Protein AF-A0AAW9WGH3-F1 (afdb_monomer)

Organism: NCBI:txid154046

Solvent-accessible surface area (backbone atoms only — not comparable to full-atom values): 15056 Å² total; per-residue (Å²): 139,82,88,81,84,79,81,86,47,83,47,83,73,55,52,72,41,74,88,77,71,43,71,36,60,44,69,62,51,50,41,49,48,50,72,77,38,48,79,65,43,74,70,78,53,86,39,72,68,53,36,49,42,36,25,71,33,55,66,34,48,71,58,26,56,52,50,53,54,46,64,73,69,68,58,73,71,68,54,53,60,53,49,52,38,57,78,66,64,77,52,54,74,68,56,51,50,52,50,51,54,52,50,56,57,52,74,71,43,51,74,65,55,42,44,47,52,35,18,52,50,32,41,77,70,47,25,25,42,54,16,38,52,38,44,50,50,59,71,71,47,82,85,53,97,84,64,49,53,62,55,54,17,50,48,26,39,52,41,13,50,30,26,47,75,68,68,37,52,71,60,12,45,54,26,27,51,54,12,30,73,52,56,67,41,64,69,43,51,50,51,49,52,50,50,32,68,76,35,86,87,40,75,74,54,64,86,54,53,79,70,54,47,69,71,57,46,52,55,51,52,50,53,48,50,53,52,50,61,52,54,74,67,29,68,73,48,54,56,50,52,58,40,69,72,43,58,72,69,62,25,53,52,51,50,52,53,49,53,50,50,53,52,49,56,51,58,66,25,71

Structure (mmCIF, N/CA/C/O backbone):
data_AF-A0AAW9WGH3-F1
#
_entry.id   AF-A0AAW9WGH3-F1
#
loop_
_atom_site.group_PDB
_atom_site.id
_atom_site.type_symbol
_atom_site.label_atom_id
_atom_site.label_alt_id
_atom_site.label_comp_id
_atom_site.label_asym_id
_atom_site.label_entity_id
_atom_site.label_seq_id
_atom_site.pdbx_PDB_ins_code
_atom_site.Cartn_x
_atom_site.Cartn_y
_atom_site.Cartn_z
_atom_site.occupancy
_atom_site.B_iso_or_equiv
_atom_site.auth_seq_id
_atom_site.auth_comp_id
_atom_site.auth_asym_id
_atom_site.auth_atom_id
_atom_site.pdbx_PDB_model_num
ATOM 1 N N . MET A 1 1 ? 5.039 -17.673 28.416 1.00 43.50 1 MET A N 1
ATOM 2 C CA . MET A 1 1 ? 4.005 -18.181 27.495 1.00 43.50 1 MET A CA 1
ATOM 3 C C . MET A 1 1 ? 2.691 -18.091 28.251 1.00 43.50 1 MET A C 1
ATOM 5 O O . MET A 1 1 ? 2.502 -18.853 29.190 1.00 43.50 1 MET A O 1
ATOM 9 N N . SER A 1 2 ? 1.886 -17.068 27.975 1.00 66.50 2 SER A N 1
ATOM 10 C CA . SER A 1 2 ? 0.550 -16.898 28.555 1.00 66.50 2 SER A CA 1
ATOM 11 C C . SER A 1 2 ? -0.488 -17.509 27.615 1.00 66.50 2 SER A C 1
ATOM 13 O O . SER A 1 2 ? -0.300 -17.521 26.400 1.00 66.50 2 SER A O 1
ATOM 15 N N . LEU A 1 3 ? -1.560 -18.050 28.187 1.00 73.19 3 LEU A N 1
ATOM 16 C CA . LEU A 1 3 ? -2.746 -18.472 27.449 1.00 73.19 3 LEU A CA 1
ATOM 17 C C . LEU A 1 3 ? -3.631 -17.231 27.248 1.00 73.19 3 LEU A C 1
ATOM 19 O O . LEU A 1 3 ? -3.969 -16.584 28.236 1.00 73.19 3 LEU A O 1
ATOM 23 N N . ILE A 1 4 ? -3.997 -16.906 26.007 1.00 77.12 4 ILE A N 1
ATOM 24 C CA . ILE A 1 4 ? -5.022 -15.894 25.709 1.00 77.12 4 ILE A CA 1
ATOM 25 C C . ILE A 1 4 ? -6.332 -16.643 25.473 1.00 77.12 4 ILE A C 1
ATOM 27 O O . ILE A 1 4 ? -6.411 -17.487 24.579 1.00 77.12 4 ILE A O 1
ATOM 31 N N . LEU A 1 5 ? -7.346 -16.369 26.292 1.00 73.50 5 LEU A N 1
ATOM 32 C CA . LEU A 1 5 ? -8.684 -16.909 26.080 1.00 73.50 5 LEU A CA 1
ATOM 33 C C . LEU A 1 5 ? -9.416 -16.010 25.080 1.00 73.50 5 LEU A C 1
ATOM 35 O O . LEU A 1 5 ? -9.867 -14.925 25.437 1.00 73.50 5 LEU A O 1
ATOM 39 N N . CYS A 1 6 ? -9.531 -16.461 23.832 1.00 79.31 6 CYS A N 1
ATOM 40 C CA . CYS A 1 6 ? -10.363 -15.770 22.852 1.00 79.31 6 CYS A CA 1
ATOM 41 C C . CYS A 1 6 ? -11.832 -15.848 23.276 1.00 79.31 6 CYS A C 1
ATOM 43 O O . CYS A 1 6 ? -12.328 -16.912 23.660 1.00 79.31 6 CYS A O 1
ATOM 45 N N . ARG A 1 7 ? -12.521 -14.711 23.200 1.00 80.50 7 ARG A N 1
ATOM 46 C CA . ARG A 1 7 ? -13.967 -14.640 23.400 1.00 80.50 7 ARG A CA 1
ATOM 47 C C . ARG A 1 7 ? -14.667 -15.283 22.200 1.00 80.50 7 ARG A C 1
ATOM 49 O O . ARG A 1 7 ? -14.102 -15.390 21.116 1.00 80.50 7 ARG A O 1
ATOM 56 N N . GLN A 1 8 ? -15.874 -15.783 22.439 1.00 82.94 8 GLN A N 1
ATOM 57 C CA . GLN A 1 8 ? -16.770 -16.236 21.381 1.00 82.94 8 GLN A CA 1
ATOM 58 C C . GLN A 1 8 ? -17.909 -15.229 21.282 1.00 82.94 8 GLN A C 1
ATOM 60 O O . GLN A 1 8 ? -18.904 -15.348 21.995 1.00 82.94 8 GLN A O 1
ATOM 65 N N . GLU A 1 9 ? -17.727 -14.208 20.453 1.00 89.81 9 GLU A N 1
ATOM 66 C CA . GLU A 1 9 ? -18.762 -13.227 20.143 1.00 89.81 9 GLU A CA 1
ATOM 67 C C . GLU A 1 9 ? -19.727 -13.778 19.073 1.00 89.81 9 GLU A C 1
ATOM 69 O O . GLU A 1 9 ? -19.283 -14.382 18.090 1.00 89.81 9 GLU A O 1
ATOM 74 N N . PRO A 1 10 ? -21.052 -13.604 19.228 1.00 87.62 10 PRO A N 1
ATOM 75 C CA . PRO A 1 10 ? -22.052 -14.147 18.310 1.00 87.62 10 PRO A CA 1
ATOM 76 C C . PRO A 1 10 ? -22.250 -13.261 17.066 1.00 87.62 10 PRO A C 1
ATOM 78 O O . PRO A 1 10 ? -23.389 -12.971 16.693 1.00 87.62 10 PRO A O 1
ATOM 81 N N . VAL A 1 11 ? -21.157 -12.852 16.413 1.00 94.81 11 VAL A N 1
ATOM 82 C CA . VAL A 1 11 ? -21.195 -11.919 15.277 1.00 94.81 11 VAL A CA 1
ATOM 83 C C . VAL A 1 11 ? -21.965 -12.517 14.097 1.00 94.81 11 VAL A C 1
ATOM 85 O O . VAL A 1 11 ? -21.596 -13.554 13.537 1.00 94.81 11 VAL A O 1
ATOM 88 N N . LYS A 1 12 ? -23.038 -11.835 13.696 1.00 94.94 12 LYS A N 1
ATOM 89 C CA . LYS A 1 12 ? -23.866 -12.120 12.514 1.00 94.94 12 LYS A CA 1
ATOM 90 C C . LYS A 1 12 ? -23.576 -11.143 11.383 1.00 94.94 12 LYS A C 1
ATOM 92 O O . LYS A 1 12 ? -23.638 -11.535 10.215 1.00 94.94 12 LYS A O 1
ATOM 97 N N . HIS A 1 13 ? -23.258 -9.898 11.726 1.00 96.19 13 HIS A N 1
ATOM 98 C CA . HIS A 1 13 ? -22.989 -8.816 10.788 1.00 96.19 13 HIS A CA 1
ATOM 99 C C . HIS A 1 13 ? -21.565 -8.287 11.016 1.00 96.19 13 HIS A C 1
ATOM 101 O O . HIS A 1 13 ? -21.357 -7.381 11.818 1.00 96.19 13 HIS A O 1
ATOM 107 N N . PRO A 1 14 ? -20.553 -8.862 10.343 1.00 96.88 14 PRO A N 1
ATOM 108 C CA . PRO A 1 14 ? -19.166 -8.495 10.592 1.00 96.88 14 PRO A CA 1
ATOM 109 C C . PRO A 1 14 ? -18.840 -7.090 10.083 1.00 96.88 14 PRO A C 1
ATOM 111 O O . PRO A 1 14 ? -19.240 -6.709 8.977 1.00 96.88 14 PRO A O 1
ATOM 114 N N . PHE A 1 15 ? -18.027 -6.356 10.841 1.00 97.50 15 PHE A N 1
ATOM 115 C CA . PHE A 1 15 ? -17.576 -5.020 10.463 1.00 97.50 15 PHE A CA 1
ATOM 116 C C . PHE A 1 15 ? -16.629 -5.087 9.264 1.00 97.50 15 PHE A C 1
ATOM 118 O O . PHE A 1 15 ? -15.606 -5.772 9.306 1.00 97.50 15 PHE A O 1
ATOM 125 N N . TYR A 1 16 ? -16.952 -4.384 8.181 1.00 96.38 16 TYR A N 1
ATOM 126 C CA . TYR A 1 16 ? -16.081 -4.323 7.010 1.00 96.38 16 TYR A CA 1
ATOM 127 C C . TYR A 1 16 ? -15.054 -3.201 7.161 1.00 96.38 16 TYR A C 1
ATOM 129 O O . TYR A 1 16 ? -15.383 -2.023 7.043 1.00 96.38 16 TYR A O 1
ATOM 137 N N . PHE A 1 17 ? -13.788 -3.562 7.367 1.00 94.00 17 PHE A N 1
ATOM 138 C CA . PHE A 1 17 ? -12.704 -2.592 7.398 1.00 94.00 17 PHE A CA 1
ATOM 139 C C . PHE A 1 17 ? -12.174 -2.325 5.989 1.00 94.00 17 PHE A C 1
ATOM 141 O O . PHE A 1 17 ? -11.332 -3.066 5.464 1.00 94.00 17 PHE A O 1
ATOM 148 N 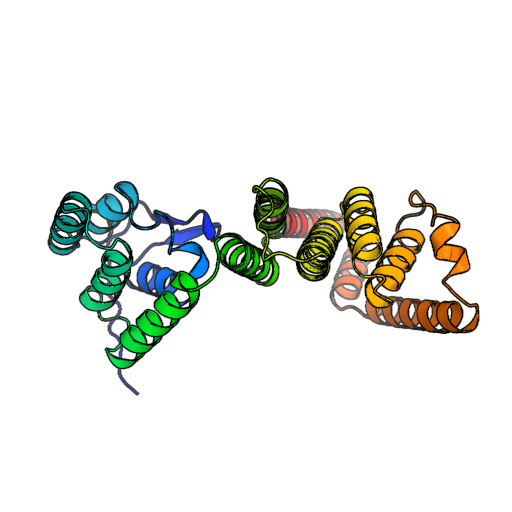N . GLU A 1 18 ? -12.628 -1.221 5.395 1.00 89.25 18 GLU A N 1
ATOM 149 C CA . GLU A 1 18 ? -12.243 -0.816 4.043 1.00 89.25 18 GLU A CA 1
ATOM 150 C C . GLU A 1 18 ? -10.726 -0.667 3.888 1.00 89.25 18 GLU A C 1
ATOM 152 O O . GLU A 1 18 ? -10.181 -1.077 2.865 1.00 89.25 18 GLU A O 1
ATOM 157 N N . GLY A 1 19 ? -10.013 -0.181 4.913 1.00 86.75 19 GLY A N 1
ATOM 158 C CA . GLY A 1 19 ? -8.557 -0.009 4.879 1.00 86.75 19 GLY A CA 1
ATOM 159 C C . GLY A 1 19 ? -7.796 -1.285 4.498 1.00 86.75 19 GLY A C 1
ATOM 160 O O . GLY A 1 19 ? -6.815 -1.224 3.759 1.00 86.75 19 GLY A O 1
ATOM 161 N N . LEU A 1 20 ? -8.285 -2.462 4.902 1.00 87.69 20 LEU A N 1
ATOM 162 C CA . LEU A 1 20 ? -7.693 -3.755 4.537 1.00 87.69 20 LEU A CA 1
ATOM 163 C C . LEU A 1 20 ? -8.538 -4.598 3.578 1.00 87.69 20 LEU A C 1
ATOM 165 O O . LEU A 1 20 ? -8.013 -5.568 3.035 1.00 87.69 20 LEU A O 1
ATOM 169 N N . GLY A 1 21 ? -9.800 -4.234 3.350 1.00 88.12 21 GLY A N 1
ATOM 170 C CA . GLY A 1 21 ? -10.737 -5.034 2.561 1.00 88.12 21 GLY A CA 1
ATOM 171 C C . GLY A 1 21 ? -11.113 -6.348 3.248 1.00 88.12 21 GLY A C 1
ATOM 172 O O . GLY A 1 21 ? -11.238 -7.375 2.585 1.00 88.12 21 GLY A O 1
ATOM 173 N N . VAL A 1 22 ? -11.230 -6.337 4.580 1.00 91.56 22 VAL A N 1
ATOM 174 C CA . VAL A 1 22 ? -11.509 -7.532 5.392 1.00 91.56 22 VAL A CA 1
ATOM 175 C C . VAL A 1 22 ? -12.720 -7.319 6.289 1.00 91.56 22 VAL A C 1
ATOM 177 O O . VAL A 1 22 ? -13.003 -6.201 6.711 1.00 91.56 22 VAL A O 1
ATOM 180 N N . HIS A 1 23 ? -13.412 -8.410 6.594 1.00 96.12 23 HIS A N 1
ATOM 181 C CA . HIS A 1 23 ? -14.495 -8.445 7.569 1.00 96.12 23 HIS A CA 1
ATOM 182 C C . HIS A 1 23 ? -13.951 -8.876 8.931 1.00 96.12 23 HIS A C 1
ATOM 184 O O . HIS A 1 23 ? -13.191 -9.841 8.994 1.00 96.12 23 HIS A O 1
ATOM 190 N N . LEU A 1 24 ? -14.344 -8.164 9.986 1.00 96.50 24 LEU A N 1
ATOM 191 C CA . LEU A 1 24 ? -13.983 -8.447 11.371 1.00 96.50 24 LEU A CA 1
ATOM 192 C C . LEU A 1 24 ? -15.163 -9.114 12.079 1.00 96.50 24 LEU A C 1
ATOM 194 O O . LEU A 1 24 ? -16.280 -8.598 12.076 1.00 96.50 24 LEU A O 1
ATOM 198 N N . TYR A 1 25 ? -14.887 -10.257 12.685 1.00 95.75 25 TYR A N 1
ATOM 199 C CA . TYR A 1 25 ? -15.826 -11.158 13.341 1.00 95.75 25 TYR A CA 1
ATOM 200 C C . TYR A 1 25 ? -15.586 -11.268 14.846 1.00 95.75 25 TYR A C 1
ATOM 202 O O . TYR A 1 25 ? -16.340 -11.960 15.523 1.00 95.75 25 TYR A O 1
ATOM 210 N N . SER A 1 26 ? -14.547 -10.631 15.391 1.00 95.44 26 SER A N 1
ATOM 211 C CA . SER A 1 26 ? -14.297 -10.669 16.832 1.00 95.44 26 SER A CA 1
ATOM 212 C C . SER A 1 26 ? -13.546 -9.448 17.355 1.00 95.44 26 SER A C 1
ATOM 214 O O . SER A 1 26 ? -12.903 -8.703 16.607 1.00 95.44 26 SER A O 1
ATOM 216 N N . SER A 1 27 ? -13.576 -9.275 18.680 1.00 95.56 27 SER A N 1
ATOM 217 C CA . SER A 1 27 ? -12.798 -8.239 19.367 1.00 95.56 27 SER A CA 1
ATOM 218 C C . SER A 1 27 ? -11.286 -8.441 19.204 1.00 95.56 27 SER A C 1
ATOM 220 O O . SER A 1 27 ? -10.534 -7.466 19.150 1.00 95.56 27 SER A O 1
ATOM 222 N N . GLN A 1 28 ? -10.818 -9.687 19.059 1.00 93.94 28 GLN A N 1
ATOM 223 C CA . GLN A 1 28 ? -9.399 -9.986 18.832 1.00 93.94 28 GLN A CA 1
ATOM 224 C C . GLN A 1 28 ? -8.960 -9.587 17.421 1.00 93.94 28 GLN A C 1
ATOM 226 O O . GLN A 1 28 ? -7.865 -9.052 17.259 1.00 93.94 28 GLN A O 1
ATOM 231 N N . GLU A 1 29 ? -9.805 -9.796 16.408 1.00 95.06 29 GLU A N 1
ATOM 232 C CA . GLU A 1 29 ? -9.525 -9.333 15.044 1.00 95.06 29 GLU A CA 1
ATOM 233 C C . GLU A 1 29 ? -9.500 -7.804 14.973 1.00 95.06 29 GLU A C 1
ATOM 235 O O . GLU A 1 29 ? -8.587 -7.236 14.369 1.00 95.06 29 GLU A O 1
ATOM 240 N N . LEU A 1 30 ? -10.428 -7.133 15.665 1.00 96.69 30 LEU A N 1
ATOM 241 C CA . LEU A 1 30 ? -10.409 -5.678 15.826 1.00 96.69 30 LEU A CA 1
ATOM 242 C C . LEU A 1 30 ? -9.112 -5.197 16.491 1.00 96.69 30 LEU A C 1
ATOM 244 O O . LEU A 1 30 ? -8.432 -4.318 15.957 1.00 96.69 30 LEU A O 1
ATOM 248 N N . CYS A 1 31 ? -8.721 -5.810 17.610 1.00 96.56 31 CYS A N 1
ATOM 249 C CA . CYS A 1 31 ? -7.467 -5.483 18.285 1.00 96.56 31 CYS A CA 1
ATOM 250 C C . CYS A 1 31 ? -6.260 -5.690 17.370 1.00 96.56 31 CYS A C 1
ATOM 252 O O . CYS A 1 31 ? -5.381 -4.829 17.297 1.00 96.56 31 CYS A O 1
ATOM 254 N N . TYR A 1 32 ? -6.220 -6.814 16.651 1.00 95.62 32 TYR A N 1
ATOM 255 C CA . TYR A 1 32 ? -5.151 -7.121 15.709 1.00 95.62 32 TYR A CA 1
ATOM 256 C C . TYR A 1 32 ? -5.058 -6.067 14.602 1.00 95.62 32 TYR A C 1
ATOM 258 O O . TYR A 1 32 ? -3.960 -5.608 14.278 1.00 95.62 32 TYR A O 1
ATOM 266 N N . VAL A 1 33 ? -6.197 -5.640 14.045 1.00 96.19 33 VAL A N 1
ATOM 267 C CA . VAL A 1 33 ? -6.241 -4.583 13.030 1.00 96.19 33 VAL A CA 1
ATOM 268 C C . VAL A 1 33 ? -5.661 -3.283 13.572 1.00 96.19 33 VAL A C 1
ATOM 270 O O . VAL A 1 33 ? -4.749 -2.740 12.941 1.00 96.19 33 VAL A O 1
ATOM 273 N N . ILE A 1 34 ? -6.122 -2.832 14.741 1.00 97.19 34 ILE A N 1
ATOM 274 C CA . ILE A 1 34 ? -5.653 -1.593 15.372 1.00 97.19 34 ILE A CA 1
ATOM 275 C C . ILE A 1 34 ? -4.139 -1.651 15.597 1.00 97.19 34 ILE A C 1
ATOM 277 O O . ILE A 1 34 ? -3.403 -0.774 15.145 1.00 97.19 34 ILE A O 1
ATOM 281 N N . TYR A 1 35 ? -3.657 -2.715 16.240 1.00 97.06 35 TYR A N 1
ATOM 282 C CA . TYR A 1 35 ? -2.255 -2.833 16.634 1.00 97.06 35 TYR A CA 1
ATOM 283 C C . TYR A 1 35 ? -1.306 -2.964 15.436 1.00 97.06 35 TYR A C 1
ATOM 285 O O . TYR A 1 35 ? -0.246 -2.328 15.379 1.00 97.06 35 TYR A O 1
ATOM 293 N N . GLN A 1 36 ? -1.673 -3.800 14.461 1.00 95.81 36 GLN A N 1
ATOM 294 C CA . GLN A 1 36 ? -0.794 -4.151 13.348 1.00 95.81 36 GLN A CA 1
ATOM 295 C C . GLN A 1 36 ? -0.832 -3.124 12.206 1.00 95.81 36 GLN A C 1
ATOM 297 O O . GLN A 1 36 ? 0.114 -3.058 11.412 1.00 95.81 36 GLN A O 1
ATOM 302 N N . ASN A 1 37 ? -1.881 -2.296 12.130 1.00 95.94 37 ASN A N 1
ATOM 303 C CA . ASN A 1 37 ? -2.115 -1.370 11.017 1.00 95.94 37 ASN A CA 1
ATOM 304 C C . ASN A 1 37 ? -2.360 0.087 11.485 1.00 95.94 37 ASN A C 1
ATOM 306 O O . ASN A 1 37 ? -3.308 0.713 11.016 1.00 95.94 37 ASN A O 1
ATOM 310 N N . PRO A 1 38 ? -1.498 0.676 12.346 1.00 95.62 38 PRO A N 1
ATOM 311 C CA . PRO A 1 38 ? -1.715 2.007 12.933 1.00 95.62 38 PRO A CA 1
ATOM 312 C C . PRO A 1 38 ? -1.942 3.111 11.894 1.00 95.62 38 PRO A C 1
ATOM 314 O O . PRO A 1 38 ? -2.832 3.933 12.052 1.00 95.62 38 PRO A O 1
ATOM 317 N N . LEU A 1 39 ? -1.188 3.095 10.790 1.00 95.62 39 LEU A N 1
ATOM 318 C CA . LEU A 1 39 ? -1.307 4.085 9.709 1.00 95.62 39 LEU A CA 1
ATOM 319 C C . LEU A 1 39 ? -2.685 4.097 9.025 1.00 95.62 39 LEU A C 1
ATOM 321 O O . LEU A 1 39 ? -3.007 5.057 8.334 1.00 95.62 39 LEU A O 1
ATOM 325 N N . LEU A 1 40 ? -3.478 3.033 9.178 1.00 94.56 40 LEU A N 1
ATOM 326 C CA . LEU A 1 40 ? -4.822 2.933 8.607 1.00 94.56 40 LEU A CA 1
ATOM 327 C C . LEU A 1 40 ? -5.928 3.236 9.621 1.00 94.56 40 LEU A C 1
ATOM 329 O O . LEU A 1 40 ? -7.076 3.354 9.210 1.00 94.56 40 LEU A O 1
ATOM 333 N N . VAL A 1 41 ? -5.601 3.326 10.915 1.00 95.06 41 VAL A N 1
ATOM 334 C CA . VAL A 1 41 ? -6.594 3.486 11.990 1.00 95.06 41 VAL A CA 1
ATOM 335 C C . VAL A 1 41 ? -6.487 4.812 12.746 1.00 95.06 41 VAL A C 1
ATOM 337 O O . VAL A 1 41 ? -7.267 5.062 13.656 1.00 95.06 41 VAL A O 1
ATOM 340 N N . LEU A 1 42 ? -5.520 5.665 12.400 1.00 91.69 42 LEU A N 1
ATOM 341 C CA . LEU A 1 42 ? -5.298 6.932 13.102 1.00 91.69 42 LEU A CA 1
ATOM 342 C C . LEU A 1 42 ? -6.295 8.032 12.744 1.00 91.69 42 LEU A C 1
ATOM 344 O O . LEU A 1 42 ? -6.531 8.923 13.556 1.00 91.69 42 LEU A O 1
ATOM 348 N N . ASP A 1 43 ? -6.888 7.978 11.555 1.00 86.44 43 ASP A N 1
ATOM 349 C CA . ASP A 1 43 ? -7.790 9.025 11.089 1.00 86.44 43 ASP A CA 1
ATOM 350 C C . ASP A 1 43 ? -9.203 8.458 10.966 1.00 86.44 43 ASP A C 1
ATOM 352 O O . ASP A 1 43 ? -9.477 7.633 10.097 1.00 86.44 43 ASP A O 1
ATOM 356 N N . HIS A 1 44 ? -10.089 8.897 11.866 1.00 86.44 44 HIS A N 1
ATOM 357 C CA . HIS A 1 44 ? -11.529 8.602 11.851 1.00 86.44 44 HIS A CA 1
ATOM 358 C C . HIS A 1 44 ? -11.912 7.110 11.826 1.00 86.44 44 HIS A C 1
ATOM 360 O O . HIS A 1 44 ? -13.002 6.766 11.388 1.00 86.44 44 HIS A O 1
ATOM 366 N N . PHE A 1 45 ? -11.046 6.218 12.311 1.00 94.25 45 PHE A N 1
ATOM 367 C CA . PHE A 1 45 ? -11.342 4.782 12.344 1.00 94.25 45 PHE A CA 1
ATOM 368 C C . PHE A 1 45 ? -12.409 4.403 13.368 1.00 94.25 45 PHE A C 1
ATOM 370 O O . PHE A 1 45 ? -13.233 3.533 13.107 1.00 94.25 45 PHE A O 1
ATOM 377 N N . VAL A 1 46 ? -12.372 5.032 14.545 1.00 95.38 46 VAL A N 1
ATOM 378 C CA . VAL A 1 46 ? -13.408 4.847 15.562 1.00 95.38 46 VAL A CA 1
ATOM 379 C C . VAL A 1 46 ? -14.522 5.839 15.275 1.00 95.38 46 VAL A C 1
ATOM 381 O O . VAL A 1 46 ? -14.502 6.967 15.769 1.00 95.38 46 VAL A O 1
ATOM 384 N N . ASP A 1 47 ? -15.451 5.417 14.427 1.00 95.12 47 ASP A N 1
ATOM 385 C CA . ASP A 1 47 ? -16.665 6.137 14.059 1.00 95.12 47 ASP A CA 1
ATOM 386 C C . ASP A 1 47 ? -17.909 5.528 14.736 1.00 95.12 47 ASP A C 1
ATOM 388 O O . ASP A 1 47 ? -17.823 4.578 15.518 1.00 95.12 47 ASP A O 1
ATOM 392 N N . GLU A 1 48 ? -19.078 6.112 14.467 1.00 95.94 48 GLU A N 1
ATOM 393 C CA . GLU A 1 48 ? -20.361 5.638 15.004 1.00 95.94 48 GLU A CA 1
ATOM 394 C C . GLU A 1 48 ? -20.646 4.185 14.592 1.00 95.94 48 GLU A C 1
ATOM 396 O O . GLU A 1 48 ? -21.095 3.389 15.414 1.00 95.94 48 GLU A O 1
ATOM 401 N N . HIS A 1 49 ? -20.286 3.800 13.364 1.00 96.69 49 HIS A N 1
ATOM 402 C CA . HIS A 1 49 ? -20.526 2.454 12.853 1.00 96.69 49 HIS A CA 1
ATOM 403 C C . HIS A 1 49 ? -19.680 1.392 13.570 1.00 96.69 49 HIS A C 1
ATOM 405 O O . HIS A 1 49 ? -20.187 0.323 13.925 1.00 96.69 49 HIS A O 1
ATOM 411 N N . LEU A 1 50 ? -18.400 1.674 13.837 1.00 97.44 50 LEU A N 1
ATOM 412 C CA . LEU A 1 50 ? -17.555 0.775 14.622 1.00 97.44 50 LEU A CA 1
ATOM 413 C C . LEU A 1 50 ? -18.066 0.652 16.063 1.00 97.44 50 LEU A C 1
ATOM 415 O O . LEU A 1 50 ? -18.029 -0.434 16.641 1.00 97.44 50 LEU A O 1
ATOM 419 N N . ILE A 1 51 ? -18.558 1.743 16.650 1.00 97.81 51 ILE A N 1
ATOM 420 C CA . ILE A 1 51 ? -19.124 1.730 18.004 1.00 97.81 51 ILE A CA 1
ATOM 421 C C . ILE A 1 51 ? -20.408 0.895 18.064 1.00 97.81 51 ILE A C 1
ATOM 423 O O . ILE A 1 51 ? -20.568 0.113 19.004 1.00 97.81 51 ILE A O 1
ATOM 427 N N . GLU A 1 52 ? -21.297 1.013 17.075 1.00 98.00 52 GLU A N 1
ATOM 428 C CA . GLU A 1 52 ? -22.484 0.157 16.944 1.00 98.00 52 GLU A CA 1
ATOM 429 C C . GLU A 1 52 ? -22.093 -1.320 16.843 1.00 98.00 52 GLU A C 1
ATOM 431 O O . GLU A 1 52 ? -22.617 -2.149 17.586 1.00 98.00 52 GLU A O 1
ATOM 436 N N . PHE A 1 53 ? -21.096 -1.649 16.016 1.00 97.88 53 PHE A N 1
ATOM 437 C CA . PHE A 1 53 ? -20.562 -3.008 15.925 1.00 97.88 53 PHE A CA 1
ATOM 438 C C . PHE A 1 53 ? -20.028 -3.519 17.276 1.00 97.88 53 PHE A C 1
ATOM 440 O O . PHE A 1 53 ? -20.351 -4.631 17.700 1.00 97.88 53 PHE A O 1
ATOM 447 N N . ILE A 1 54 ? -19.255 -2.701 17.998 1.00 97.38 54 ILE A N 1
ATOM 448 C CA . ILE A 1 54 ? -18.748 -3.045 19.337 1.00 97.38 54 ILE A CA 1
ATOM 449 C C . ILE A 1 54 ? -19.907 -3.271 20.323 1.00 97.38 54 ILE A C 1
ATOM 451 O O . ILE A 1 54 ? -19.832 -4.163 21.173 1.00 97.38 54 ILE A O 1
ATOM 455 N N . ARG A 1 55 ? -20.982 -2.484 20.228 1.00 97.75 55 ARG A N 1
ATOM 456 C CA . ARG A 1 55 ? -22.152 -2.604 21.104 1.00 97.75 55 ARG A CA 1
ATOM 457 C C . ARG A 1 55 ? -22.941 -3.879 20.834 1.00 97.75 55 ARG A C 1
ATOM 459 O O . ARG A 1 55 ? -23.193 -4.627 21.779 1.00 97.75 55 ARG A O 1
ATOM 466 N N . ASP A 1 56 ? -23.331 -4.083 19.582 1.00 96.62 56 ASP A N 1
ATOM 467 C CA . ASP A 1 56 ? -24.402 -5.008 19.214 1.00 96.62 56 ASP A CA 1
ATOM 468 C C . ASP A 1 56 ? -23.861 -6.373 18.776 1.00 96.62 56 ASP A C 1
ATOM 470 O O . ASP A 1 56 ? -24.414 -7.403 19.155 1.00 96.62 56 ASP A O 1
ATOM 474 N N . GLU A 1 57 ? -22.756 -6.398 18.027 1.00 96.62 57 GLU A N 1
ATOM 475 C CA . GLU A 1 57 ? -22.191 -7.632 17.463 1.00 96.62 57 GLU A CA 1
ATOM 476 C C . GLU A 1 57 ? -21.131 -8.249 18.383 1.00 96.62 57 GLU A C 1
ATOM 478 O O . GLU A 1 57 ? -21.089 -9.467 18.554 1.00 96.62 57 GLU A O 1
ATOM 483 N N . LEU A 1 58 ? -20.300 -7.418 19.026 1.00 95.69 58 LEU A N 1
ATOM 484 C CA . LEU A 1 58 ? -19.338 -7.890 20.033 1.00 95.69 58 LEU A CA 1
ATOM 485 C C . LEU A 1 58 ? -19.944 -8.005 21.446 1.00 95.69 58 LEU A C 1
ATOM 487 O O . LEU A 1 58 ? -19.274 -8.480 22.367 1.00 95.69 58 LEU A O 1
ATOM 491 N N . GLU A 1 59 ? -21.194 -7.564 21.630 1.00 95.31 59 GLU A N 1
ATOM 492 C CA . GLU A 1 59 ? -21.906 -7.498 22.918 1.00 95.31 59 GLU A CA 1
ATOM 493 C C . GLU A 1 59 ? -21.140 -6.710 24.007 1.00 95.31 59 GLU A C 1
ATOM 495 O O . GLU A 1 59 ? -21.201 -7.014 25.203 1.00 95.31 59 GLU A O 1
ATOM 500 N N . MET A 1 60 ? -20.397 -5.667 23.617 1.00 94.88 60 MET A N 1
ATOM 501 C CA . MET A 1 60 ? -19.561 -4.859 24.517 1.00 94.88 60 MET A CA 1
ATOM 502 C C . MET A 1 60 ? -20.186 -3.485 24.799 1.00 94.88 60 MET A C 1
ATOM 504 O O . MET A 1 60 ? -19.508 -2.456 24.784 1.00 94.88 60 MET A O 1
ATOM 508 N N . GLY A 1 61 ? -21.487 -3.448 25.105 1.00 96.38 61 GLY A N 1
ATOM 509 C CA . GLY A 1 61 ? -22.249 -2.198 25.230 1.00 96.38 61 GLY A CA 1
ATOM 510 C C . GLY A 1 61 ? -21.710 -1.185 26.249 1.00 96.38 61 GLY A C 1
ATOM 511 O O . GLY A 1 61 ? -21.802 0.020 26.026 1.00 96.38 61 GLY A O 1
ATOM 512 N N . PHE A 1 62 ? -21.075 -1.640 27.334 1.00 96.00 62 PHE A N 1
ATOM 513 C CA . PHE A 1 62 ? -20.416 -0.735 28.284 1.00 96.00 62 PHE A CA 1
ATOM 514 C C . PHE A 1 62 ? -19.175 -0.050 27.689 1.00 96.00 62 PHE A C 1
ATOM 516 O O . PHE A 1 62 ? -18.942 1.129 27.955 1.00 96.00 62 PHE A O 1
ATOM 523 N N . MET A 1 63 ? -18.396 -0.761 26.866 1.00 95.81 63 MET A N 1
ATOM 524 C CA . MET A 1 63 ? -17.266 -0.167 26.146 1.00 95.81 63 MET A CA 1
ATOM 525 C C . MET A 1 63 ? -17.763 0.831 25.104 1.00 95.81 63 MET A C 1
ATOM 527 O O . MET A 1 63 ? -17.256 1.947 25.059 1.00 95.81 63 MET A O 1
ATOM 531 N N . ALA A 1 64 ? -18.788 0.464 24.331 1.00 97.81 64 ALA A N 1
ATOM 532 C CA . ALA A 1 64 ? -19.392 1.356 23.346 1.00 97.81 64 ALA A CA 1
ATOM 533 C C . ALA A 1 64 ? -19.846 2.679 23.989 1.00 97.81 64 ALA A C 1
ATOM 535 O O . ALA A 1 64 ? -19.443 3.746 23.539 1.00 97.81 64 ALA A O 1
ATOM 536 N N . ALA A 1 65 ? -20.560 2.622 25.119 1.00 97.50 65 ALA A N 1
ATOM 537 C CA . ALA A 1 65 ? -20.988 3.823 25.842 1.00 97.50 65 ALA A CA 1
ATOM 538 C C . ALA A 1 65 ? -19.811 4.695 26.333 1.00 97.50 65 ALA A C 1
ATOM 540 O O . ALA A 1 65 ? -19.913 5.924 26.356 1.00 97.50 65 ALA A O 1
ATOM 541 N N . LYS A 1 66 ? -18.681 4.085 26.730 1.00 96.31 66 LYS A N 1
ATOM 542 C CA . LYS A 1 66 ? -17.455 4.832 27.065 1.00 96.31 66 LYS A CA 1
ATOM 543 C C . LYS A 1 66 ? -16.864 5.524 25.833 1.00 96.31 66 LYS A C 1
ATOM 545 O O . LYS A 1 66 ? -16.494 6.691 25.940 1.00 96.31 66 LYS A O 1
ATOM 550 N N . LEU A 1 67 ? -16.783 4.823 24.698 1.00 96.56 67 LEU A N 1
ATOM 551 C CA . LEU A 1 67 ? -16.255 5.358 23.438 1.00 96.56 67 LEU A CA 1
ATOM 552 C C . LEU A 1 67 ? -17.088 6.552 22.950 1.00 96.56 67 LEU A C 1
ATOM 554 O O . LEU A 1 67 ? -16.522 7.591 22.627 1.00 96.56 67 LEU A O 1
ATOM 558 N N . GLU A 1 68 ? -18.419 6.455 22.993 1.00 96.31 68 GLU A N 1
ATOM 559 C CA . GLU A 1 68 ? -19.320 7.555 22.611 1.00 96.31 68 GLU A CA 1
ATOM 560 C C . GLU A 1 68 ? -19.143 8.781 23.494 1.00 96.31 68 GLU A C 1
ATOM 562 O O . GLU A 1 68 ? -19.047 9.908 23.008 1.00 96.31 68 GLU A O 1
ATOM 567 N N . LYS A 1 69 ? -19.077 8.570 24.813 1.00 95.38 69 LYS A N 1
ATOM 568 C CA . LYS A 1 69 ? -18.872 9.666 25.759 1.00 95.38 69 LYS A CA 1
ATOM 569 C C . LYS A 1 69 ? -17.545 10.381 25.496 1.00 95.38 69 LYS A C 1
ATOM 571 O O . LYS A 1 69 ? -17.480 11.599 25.640 1.00 95.38 69 LYS A O 1
ATOM 576 N N . TRP A 1 70 ? -16.509 9.633 25.124 1.00 94.81 70 TRP A N 1
ATOM 577 C CA . TRP A 1 70 ? -15.202 10.188 24.786 1.00 94.81 70 TRP A CA 1
ATOM 578 C C . TRP A 1 70 ? -15.218 10.938 23.449 1.00 94.81 70 TRP A C 1
ATOM 580 O O . TRP A 1 70 ? -14.714 12.052 23.367 1.00 94.81 70 TRP A O 1
ATOM 590 N N . GLN A 1 71 ? -15.875 10.405 22.415 1.00 92.38 71 GLN A N 1
ATOM 591 C CA . GLN A 1 71 ? -16.085 11.148 21.165 1.00 92.38 71 GLN A CA 1
ATOM 592 C C . GLN A 1 71 ? -16.822 12.476 21.404 1.00 92.38 71 GLN A C 1
ATOM 594 O O . GLN A 1 71 ? -16.469 13.496 20.817 1.00 92.38 71 GLN A O 1
ATOM 599 N N . GLN A 1 72 ? -17.819 12.487 22.294 1.00 92.75 72 GLN A N 1
ATOM 600 C CA . GLN A 1 72 ? -18.587 13.688 22.637 1.00 92.75 72 GLN A CA 1
ATOM 601 C C . GLN A 1 72 ? -17.794 14.715 23.456 1.00 92.75 72 GLN A C 1
ATOM 603 O O . GLN A 1 72 ? -18.142 15.896 23.427 1.00 92.75 72 GLN A O 1
ATOM 608 N N . SER A 1 73 ? -16.753 14.304 24.193 1.00 92.19 73 SER A N 1
ATOM 609 C CA . SER A 1 73 ? -15.933 15.247 24.962 1.00 92.19 73 SER A CA 1
ATOM 610 C C . SER A 1 73 ? -14.992 16.072 24.081 1.00 92.19 73 SER A C 1
ATOM 612 O O . SER A 1 73 ? -14.550 17.139 24.508 1.00 92.19 73 SER A O 1
ATOM 614 N N . GLY A 1 74 ? -14.722 15.622 22.849 1.00 84.75 74 GLY A N 1
ATOM 615 C CA . GLY A 1 74 ? -13.794 16.284 21.927 1.00 84.75 74 GLY A CA 1
ATOM 616 C C . GLY A 1 74 ? -12.330 16.184 22.365 1.00 84.75 74 GLY A C 1
ATOM 617 O O . GLY A 1 74 ? -11.504 16.984 21.927 1.00 84.75 74 GLY A O 1
ATOM 618 N N . GLU A 1 75 ? -12.022 15.240 23.257 1.00 89.75 75 GLU A N 1
ATOM 619 C CA . GLU A 1 75 ? -10.657 14.913 23.665 1.00 89.75 75 GLU A CA 1
ATOM 620 C C . GLU A 1 75 ? -9.880 14.214 22.536 1.00 89.75 75 GLU A C 1
ATOM 622 O O . GLU A 1 75 ? 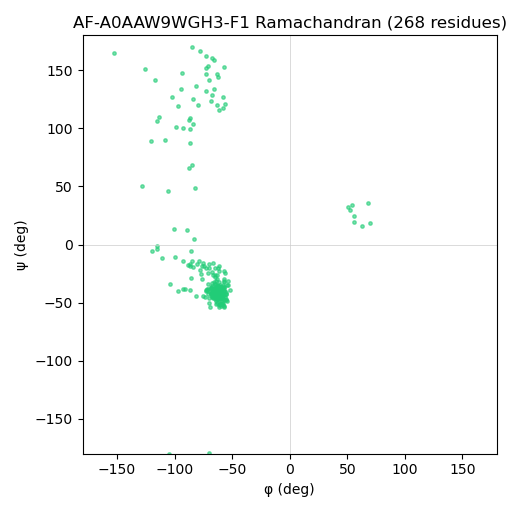-10.380 14.027 21.426 1.00 89.75 75 GLU A O 1
ATOM 627 N N . ASP A 1 76 ? -8.626 13.852 22.811 1.00 90.00 76 ASP A N 1
ATOM 628 C CA . ASP A 1 76 ? -7.767 13.170 21.845 1.00 90.00 76 ASP A CA 1
ATOM 629 C C . ASP A 1 76 ? -8.425 11.876 21.336 1.00 90.00 76 ASP A C 1
ATOM 631 O O . ASP A 1 76 ? -8.746 10.968 22.113 1.00 90.00 76 ASP A O 1
ATOM 635 N N . ALA A 1 77 ? -8.627 11.804 20.019 1.00 90.44 77 ALA A N 1
ATOM 636 C CA . ALA A 1 77 ? -9.247 10.667 19.353 1.00 90.44 77 ALA A CA 1
ATOM 637 C C . ALA A 1 77 ? -8.363 9.410 19.410 1.00 90.44 77 ALA A C 1
ATOM 639 O O . ALA A 1 77 ? -8.889 8.297 19.354 1.00 90.44 77 ALA A O 1
ATOM 640 N N . ASP A 1 78 ? -7.045 9.563 19.583 1.00 93.19 78 ASP A N 1
ATOM 641 C CA . ASP A 1 78 ? -6.122 8.428 19.687 1.00 93.19 78 ASP A CA 1
ATOM 642 C C . ASP A 1 78 ? -6.385 7.589 20.947 1.00 93.19 78 ASP A C 1
ATOM 644 O O . ASP A 1 78 ? -6.185 6.369 20.936 1.00 93.19 78 ASP A O 1
ATOM 648 N N . GLU A 1 79 ? -6.917 8.199 22.015 1.00 94.12 79 GLU A N 1
ATOM 649 C CA . GLU A 1 79 ? -7.272 7.483 23.246 1.00 94.12 79 GLU A CA 1
ATOM 650 C C . GLU A 1 79 ? -8.364 6.432 23.042 1.00 94.12 79 GLU A C 1
ATOM 652 O O . GLU A 1 79 ? -8.364 5.411 23.735 1.00 94.12 79 GLU A O 1
ATOM 657 N N . LEU A 1 80 ? -9.228 6.598 22.035 1.00 96.06 80 LEU A N 1
ATOM 658 C CA . LEU A 1 80 ? -10.233 5.593 21.678 1.00 96.06 80 LEU A CA 1
ATOM 659 C C . LEU A 1 80 ? -9.574 4.265 21.277 1.00 96.06 80 LEU A C 1
ATOM 661 O O . LEU A 1 80 ? -10.022 3.197 21.700 1.00 96.06 80 LEU A O 1
ATOM 665 N N . LEU A 1 81 ? -8.473 4.316 20.517 1.00 97.06 81 LEU A N 1
ATOM 666 C CA . LEU A 1 81 ? -7.737 3.119 20.097 1.00 97.06 81 LEU A CA 1
ATOM 667 C C . LEU A 1 81 ? -7.149 2.391 21.307 1.00 97.06 81 LEU A C 1
ATOM 669 O O . LEU A 1 81 ? -7.233 1.166 21.412 1.00 97.06 81 LEU A O 1
ATOM 673 N N . PHE A 1 82 ? -6.566 3.137 22.245 1.00 95.88 82 PHE A N 1
ATOM 674 C CA . PHE A 1 82 ? -5.964 2.549 23.437 1.00 95.88 82 PHE A CA 1
ATOM 675 C C .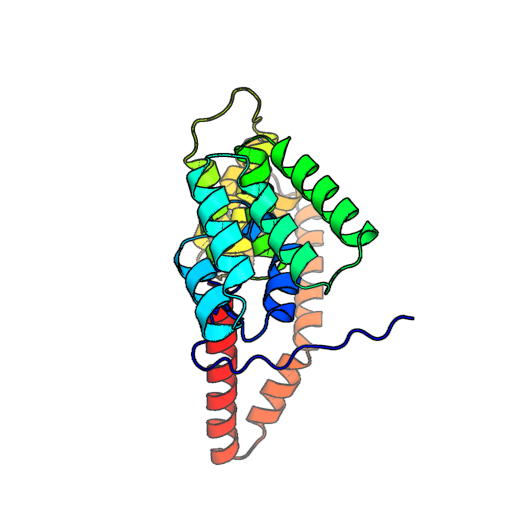 PHE A 1 82 ? -7.012 2.000 24.405 1.00 95.88 82 PHE A C 1
ATOM 677 O O . PHE A 1 82 ? -6.759 0.971 25.038 1.00 95.88 82 PHE A O 1
ATOM 684 N N . LEU A 1 83 ? -8.180 2.642 24.502 1.00 95.56 83 LEU A N 1
ATOM 685 C CA . LEU A 1 83 ? -9.308 2.145 25.284 1.00 95.56 83 LEU A CA 1
ATOM 686 C C . LEU A 1 83 ? -9.776 0.785 24.754 1.00 95.56 83 LEU A C 1
ATOM 688 O O . LEU A 1 83 ? -9.894 -0.152 25.541 1.00 95.56 83 LEU A O 1
ATOM 692 N N . ILE A 1 84 ? -9.945 0.645 23.432 1.00 96.75 84 ILE A N 1
ATOM 693 C CA . ILE A 1 84 ? -10.321 -0.634 22.805 1.00 96.75 84 ILE A CA 1
ATOM 694 C C . ILE A 1 84 ? -9.285 -1.718 23.125 1.00 96.75 84 ILE A C 1
ATOM 696 O O . ILE A 1 84 ? -9.648 -2.787 23.619 1.00 96.75 84 ILE A O 1
ATOM 700 N N . LEU A 1 85 ? -7.994 -1.442 22.897 1.00 96.19 85 LEU A N 1
ATOM 701 C CA . LEU A 1 85 ? -6.925 -2.417 23.150 1.00 96.19 85 LEU A CA 1
ATOM 702 C C . LEU A 1 85 ? -6.853 -2.845 24.624 1.00 96.19 85 LEU A C 1
ATOM 704 O O . LEU A 1 85 ? -6.572 -4.007 24.907 1.00 96.19 85 LEU A O 1
ATOM 708 N N . THR A 1 86 ? -7.112 -1.917 25.550 1.00 94.31 86 THR A N 1
ATOM 709 C CA . THR A 1 86 ? -7.071 -2.178 26.997 1.00 94.31 86 THR A CA 1
ATOM 710 C C . THR A 1 86 ? -8.270 -3.004 27.454 1.00 94.31 86 THR A C 1
ATOM 712 O O . THR A 1 86 ? -8.107 -3.952 28.214 1.00 94.31 86 THR A O 1
ATOM 715 N N . GLU A 1 87 ? -9.478 -2.672 26.999 1.00 92.81 87 GLU A N 1
ATOM 716 C CA . GLU A 1 87 ? -10.705 -3.328 27.471 1.00 92.81 87 GLU A CA 1
ATOM 717 C C . GLU A 1 87 ? -10.922 -4.716 26.838 1.00 92.81 87 GLU A C 1
ATOM 719 O O . GLU A 1 87 ? -11.634 -5.545 27.405 1.00 92.81 87 GLU A O 1
ATOM 724 N N . CYS A 1 88 ? -10.311 -4.995 25.682 1.00 91.25 88 CYS A N 1
ATOM 725 C CA . CYS A 1 88 ? -10.353 -6.324 25.062 1.00 91.25 88 CYS A CA 1
ATOM 726 C C . CYS A 1 88 ? -9.347 -7.319 25.666 1.00 91.25 88 CYS A C 1
ATOM 728 O O . CYS A 1 88 ? -9.486 -8.518 25.430 1.00 91.25 88 CYS A O 1
ATOM 730 N N . ASP A 1 89 ? -8.337 -6.833 26.399 1.00 87.56 89 ASP A N 1
ATOM 731 C CA . ASP A 1 89 ? -7.285 -7.631 27.058 1.00 87.56 89 ASP A CA 1
ATOM 732 C C . ASP A 1 89 ? -6.563 -8.629 26.120 1.00 87.56 89 ASP A C 1
ATOM 734 O O . ASP A 1 89 ? -6.109 -9.700 26.521 1.00 87.56 89 ASP A O 1
ATOM 738 N N . TYR A 1 90 ? -6.471 -8.285 24.827 1.00 91.44 90 TYR A N 1
ATOM 739 C CA . TYR A 1 90 ? -5.775 -9.095 23.817 1.00 91.44 90 TYR A CA 1
ATOM 740 C C . TYR A 1 90 ? -4.269 -8.797 23.760 1.00 91.44 90 TYR A C 1
ATOM 742 O O . TYR A 1 90 ? -3.470 -9.671 23.428 1.00 91.44 90 TYR A O 1
ATOM 750 N N . TYR A 1 91 ? -3.883 -7.568 24.112 1.00 92.69 91 TYR A N 1
ATOM 751 C CA . TYR A 1 91 ? -2.495 -7.123 24.213 1.00 92.69 91 TYR A CA 1
ATOM 752 C C . TYR A 1 91 ? -2.174 -6.735 25.648 1.00 92.69 91 TYR A C 1
ATOM 754 O O . TYR A 1 91 ? -2.977 -6.108 26.335 1.00 92.69 91 TYR A O 1
ATOM 762 N N . ASN A 1 92 ? -0.964 -7.056 26.094 1.00 93.88 92 ASN A N 1
ATOM 763 C CA . ASN A 1 92 ? -0.534 -6.703 27.439 1.00 93.88 92 ASN A CA 1
ATOM 764 C C . ASN A 1 92 ? -0.138 -5.217 27.546 1.00 93.88 92 ASN A C 1
ATOM 766 O O . ASN A 1 92 ? 0.111 -4.526 26.556 1.00 93.88 92 ASN A O 1
ATOM 770 N N . ALA A 1 93 ? 0.002 -4.724 28.779 1.00 94.56 93 ALA A N 1
ATOM 771 C CA . ALA A 1 93 ? 0.333 -3.322 29.042 1.00 94.56 93 ALA A CA 1
ATOM 772 C C . ALA A 1 93 ? 1.643 -2.843 28.377 1.00 94.56 93 ALA A C 1
ATOM 774 O O . ALA A 1 93 ? 1.748 -1.676 27.997 1.00 94.56 93 ALA A O 1
ATOM 775 N N . ALA A 1 94 ? 2.647 -3.716 28.214 1.00 96.25 94 ALA A N 1
ATOM 776 C CA . ALA A 1 94 ? 3.897 -3.355 27.544 1.00 96.25 94 ALA A CA 1
ATOM 777 C C . ALA A 1 94 ? 3.706 -3.209 26.025 1.00 96.25 94 ALA A C 1
ATOM 779 O O . ALA A 1 94 ? 4.247 -2.279 25.426 1.00 96.25 94 ALA A O 1
ATOM 780 N N . GLU A 1 95 ? 2.898 -4.076 25.414 1.00 96.56 95 GLU A N 1
ATOM 781 C CA . GLU A 1 95 ? 2.534 -3.987 23.998 1.00 96.56 95 GLU A CA 1
ATOM 782 C C . GLU A 1 95 ? 1.711 -2.728 23.719 1.00 96.56 95 GLU A C 1
ATOM 784 O O . GLU A 1 95 ? 2.032 -1.996 22.782 1.00 96.56 95 GLU A O 1
ATOM 789 N N . ILE A 1 96 ? 0.719 -2.419 24.560 1.00 97.06 96 ILE A N 1
ATOM 790 C CA . ILE A 1 96 ? -0.090 -1.194 24.442 1.00 97.06 96 ILE A CA 1
ATOM 791 C C . ILE A 1 96 ? 0.794 0.049 24.602 1.00 97.06 96 ILE A C 1
ATOM 793 O O . ILE A 1 96 ? 0.663 1.006 23.840 1.00 97.06 96 ILE A O 1
ATOM 797 N N . LYS A 1 97 ? 1.755 0.035 25.535 1.00 97.25 97 LYS A N 1
ATOM 798 C CA . LYS A 1 97 ? 2.734 1.123 25.678 1.00 97.25 97 LYS A CA 1
ATOM 799 C C . LYS A 1 97 ? 3.594 1.295 24.422 1.00 97.25 97 LYS A C 1
ATOM 801 O O . LYS A 1 97 ? 3.825 2.424 23.999 1.00 97.25 97 LYS A O 1
ATOM 806 N N . HIS A 1 98 ? 4.052 0.200 23.819 1.00 97.38 98 HIS A N 1
ATOM 807 C CA . HIS A 1 98 ? 4.790 0.248 22.555 1.00 97.38 98 HIS A CA 1
ATOM 808 C C . HIS A 1 98 ? 3.926 0.814 21.415 1.00 97.38 98 HIS A C 1
ATOM 810 O O . HIS A 1 98 ? 4.394 1.638 20.630 1.00 97.38 98 HIS A O 1
ATOM 816 N N . PHE A 1 99 ? 2.648 0.434 21.352 1.00 97.38 99 PHE A N 1
ATOM 817 C CA . PHE A 1 99 ? 1.708 0.983 20.378 1.00 97.38 99 PHE A CA 1
ATOM 818 C C . PHE A 1 99 ? 1.497 2.494 20.568 1.00 97.38 99 PHE A C 1
ATOM 820 O O . PHE A 1 99 ? 1.608 3.235 19.595 1.00 97.38 99 PHE A O 1
ATOM 827 N N . ARG A 1 100 ? 1.320 2.969 21.811 1.00 97.38 100 ARG A N 1
ATOM 828 C CA . ARG A 1 100 ? 1.257 4.408 22.145 1.00 97.38 100 ARG A CA 1
ATOM 829 C C . ARG A 1 100 ? 2.484 5.170 21.638 1.00 97.38 100 ARG A C 1
ATOM 831 O O . ARG A 1 100 ? 2.342 6.160 20.930 1.00 97.38 100 ARG A O 1
ATOM 838 N N . GLN A 1 101 ? 3.687 4.654 21.899 1.00 97.06 101 GLN A N 1
ATOM 839 C CA . GLN A 1 101 ? 4.931 5.253 21.393 1.00 97.06 101 GLN A CA 1
ATOM 840 C C . GLN A 1 101 ? 4.959 5.316 19.862 1.00 97.06 101 GLN A C 1
ATOM 842 O O . GLN A 1 101 ? 5.387 6.314 19.288 1.00 97.06 101 GLN A O 1
ATOM 847 N N . LYS A 1 102 ? 4.476 4.268 19.187 1.00 96.12 102 LYS A N 1
ATOM 848 C CA . LYS A 1 102 ? 4.376 4.242 17.726 1.00 96.12 102 LYS A CA 1
ATOM 849 C C . LYS A 1 102 ? 3.400 5.307 17.209 1.00 96.12 102 LYS A C 1
ATOM 851 O O . LYS A 1 102 ? 3.743 6.009 16.260 1.00 96.12 102 LYS A O 1
ATOM 856 N N . ILE A 1 103 ? 2.244 5.488 17.848 1.00 96.56 103 ILE A N 1
ATOM 857 C CA . ILE A 1 103 ? 1.299 6.561 17.497 1.00 96.56 103 ILE A CA 1
ATOM 858 C C . ILE A 1 103 ? 1.939 7.943 17.668 1.00 96.56 103 ILE A C 1
ATOM 860 O O . ILE A 1 103 ? 1.904 8.749 16.739 1.00 96.56 103 ILE A O 1
ATOM 864 N N . GLU A 1 104 ? 2.635 8.186 18.781 1.00 95.88 104 GLU A N 1
ATOM 865 C CA . GLU A 1 104 ? 3.353 9.447 19.001 1.00 95.88 104 GLU A CA 1
ATOM 866 C C . GLU A 1 104 ? 4.396 9.734 17.910 1.00 95.88 104 GLU A C 1
ATOM 868 O O . GLU A 1 104 ? 4.610 10.893 17.555 1.00 95.88 104 GLU A O 1
ATOM 873 N N . THR A 1 105 ? 5.066 8.707 17.368 1.00 96.38 105 THR A N 1
ATOM 874 C CA . THR A 1 105 ? 6.003 8.914 16.249 1.00 96.38 105 THR A CA 1
ATOM 875 C C . THR A 1 105 ? 5.295 9.371 14.980 1.00 96.38 105 THR A C 1
ATOM 877 O O . THR A 1 105 ? 5.823 10.237 14.290 1.00 96.38 105 THR A O 1
ATOM 880 N N . TYR A 1 106 ? 4.100 8.848 14.695 1.00 96.06 106 TYR A N 1
ATOM 881 C CA . TYR A 1 106 ? 3.319 9.258 13.530 1.00 96.06 106 TYR A CA 1
ATOM 882 C C . TYR A 1 106 ? 2.720 10.654 13.697 1.00 96.06 106 TYR A C 1
ATOM 884 O O . TYR A 1 106 ? 2.785 11.447 12.765 1.00 96.06 106 TYR A O 1
ATOM 892 N N . ARG A 1 107 ? 2.229 11.006 14.891 1.00 94.31 107 ARG A N 1
ATOM 893 C CA . ARG A 1 107 ? 1.680 12.345 15.175 1.00 94.31 107 ARG A CA 1
ATOM 894 C C . ARG A 1 107 ? 2.729 13.466 15.141 1.00 94.31 107 ARG A C 1
ATOM 896 O O . ARG A 1 107 ? 2.366 14.632 15.042 1.00 94.31 107 ARG A O 1
ATOM 903 N N . LYS A 1 108 ? 4.023 13.130 15.200 1.00 95.31 108 LYS A N 1
ATOM 904 C CA . LYS A 1 108 ? 5.140 14.080 15.028 1.00 95.31 108 LYS A CA 1
ATOM 905 C C . LYS A 1 108 ? 5.521 14.328 13.565 1.00 95.31 108 LYS A C 1
ATOM 907 O O . LYS A 1 108 ? 6.291 15.252 13.313 1.00 95.31 108 LYS A O 1
ATOM 912 N N . MET A 1 109 ? 5.049 13.501 12.632 1.00 94.00 109 MET A N 1
ATOM 913 C CA . MET A 1 109 ? 5.333 13.661 11.203 1.00 94.00 109 MET A CA 1
ATOM 914 C C . MET A 1 109 ? 4.562 14.849 10.630 1.00 94.00 109 MET A C 1
ATOM 916 O O . MET A 1 109 ? 3.469 15.173 11.101 1.00 94.00 109 MET A O 1
ATOM 920 N N . SER A 1 110 ? 5.098 15.473 9.579 1.00 92.94 110 SER A N 1
ATOM 921 C CA . SER A 1 110 ? 4.294 16.422 8.806 1.00 92.94 110 SER A CA 1
ATOM 922 C C . SER A 1 110 ? 3.137 15.699 8.095 1.00 92.94 110 SER A C 1
ATOM 924 O O . SER A 1 110 ? 3.228 14.489 7.848 1.00 92.94 110 SER A O 1
ATOM 926 N N . PRO A 1 111 ? 2.066 16.410 7.697 1.00 92.62 111 PRO A N 1
ATOM 927 C CA . PRO A 1 111 ? 0.980 15.814 6.918 1.00 92.62 111 PRO A CA 1
ATOM 928 C C . PRO A 1 111 ? 1.475 15.077 5.662 1.00 92.62 111 PRO A C 1
ATOM 930 O O . PRO A 1 111 ? 1.013 13.977 5.361 1.00 92.62 111 PRO A O 1
ATOM 933 N N . HIS A 1 112 ? 2.473 15.637 4.971 1.00 93.62 112 HIS A N 1
ATOM 934 C CA . HIS A 1 112 ? 3.084 15.032 3.785 1.00 93.62 112 HIS A CA 1
ATOM 935 C C . HIS A 1 112 ? 3.860 13.746 4.114 1.00 93.62 112 HIS A C 1
ATOM 937 O O . HIS A 1 112 ? 3.759 12.750 3.394 1.00 93.62 112 HIS A O 1
ATOM 943 N N . GLU A 1 113 ? 4.645 13.748 5.193 1.00 94.50 113 GLU A N 1
ATOM 944 C CA . GLU A 1 113 ? 5.408 12.576 5.633 1.00 94.50 113 GLU A CA 1
ATOM 945 C C . GLU A 1 113 ? 4.492 11.443 6.097 1.00 94.50 113 GLU A C 1
ATOM 947 O O . GLU A 1 113 ? 4.721 10.285 5.738 1.00 94.50 113 GLU A O 1
ATOM 952 N N . PHE A 1 114 ? 3.434 11.777 6.840 1.00 95.31 114 PHE A N 1
ATOM 953 C CA . PHE A 1 114 ? 2.437 10.818 7.299 1.00 95.31 114 PHE A CA 1
ATOM 954 C C . PHE A 1 114 ? 1.686 10.183 6.123 1.00 95.31 114 PHE A C 1
ATOM 956 O O . PHE A 1 114 ? 1.644 8.955 6.010 1.00 95.31 114 PHE A O 1
ATOM 963 N N . ALA A 1 115 ? 1.172 11.000 5.197 1.00 95.56 115 ALA A N 1
ATOM 964 C CA . ALA A 1 115 ? 0.496 10.513 3.997 1.00 95.56 115 ALA A CA 1
ATOM 965 C C . ALA A 1 115 ? 1.423 9.623 3.153 1.00 95.56 115 ALA A C 1
ATOM 967 O O . ALA A 1 115 ? 1.032 8.541 2.710 1.00 95.56 115 ALA A O 1
ATOM 968 N N . LYS A 1 116 ? 2.703 10.001 3.010 1.00 96.69 116 LYS A N 1
ATOM 969 C CA . LYS A 1 116 ? 3.701 9.156 2.342 1.00 96.69 116 LYS A CA 1
ATOM 970 C C . LYS A 1 116 ? 3.895 7.825 3.068 1.00 96.69 116 LYS A C 1
ATOM 972 O O . LYS A 1 116 ? 3.954 6.787 2.411 1.00 96.69 116 LYS A O 1
ATOM 977 N N . ALA A 1 117 ? 4.019 7.832 4.396 1.00 97.19 117 ALA A N 1
ATOM 978 C CA . ALA A 1 117 ? 4.181 6.610 5.181 1.00 97.19 117 ALA A CA 1
ATOM 979 C C . ALA A 1 117 ? 2.971 5.675 5.020 1.00 97.19 117 ALA A C 1
ATOM 981 O O . ALA A 1 117 ? 3.150 4.467 4.854 1.00 97.19 117 ALA A O 1
ATOM 982 N N . LYS A 1 118 ? 1.754 6.231 4.998 1.00 97.06 118 LYS A N 1
ATOM 983 C CA . LYS A 1 118 ? 0.510 5.499 4.731 1.00 97.06 118 LYS A CA 1
ATOM 984 C C . LYS A 1 118 ? 0.487 4.898 3.321 1.00 97.06 118 LYS A C 1
ATOM 986 O O . LYS A 1 118 ? 0.211 3.707 3.175 1.00 97.06 118 LYS A O 1
ATOM 991 N N . ALA A 1 119 ? 0.852 5.672 2.299 1.00 97.69 119 ALA A N 1
ATOM 992 C CA . ALA A 1 119 ? 0.938 5.200 0.916 1.00 97.69 119 ALA A CA 1
ATOM 993 C C . ALA A 1 119 ? 1.983 4.080 0.745 1.00 97.69 119 ALA A C 1
ATOM 995 O O . ALA A 1 119 ? 1.689 3.027 0.172 1.00 97.69 119 ALA A O 1
ATOM 996 N N . ASP A 1 120 ? 3.182 4.263 1.311 1.00 98.12 120 ASP A N 1
ATOM 997 C CA . ASP A 1 120 ? 4.242 3.249 1.327 1.00 98.12 120 ASP A CA 1
ATOM 998 C C . ASP A 1 120 ? 3.758 1.971 2.030 1.00 98.12 120 ASP A C 1
ATOM 1000 O O . ASP A 1 120 ? 3.986 0.860 1.546 1.00 98.12 120 ASP A O 1
ATOM 1004 N N . TYR A 1 121 ? 3.040 2.111 3.147 1.00 96.88 121 TYR A N 1
ATOM 1005 C CA . TYR A 1 121 ? 2.461 0.981 3.862 1.00 96.88 121 TYR A CA 1
ATOM 1006 C C . TYR A 1 121 ? 1.463 0.209 2.991 1.00 96.88 121 TYR A C 1
ATOM 1008 O O . TYR A 1 121 ? 1.626 -1.001 2.818 1.00 96.88 121 TYR A O 1
ATOM 1016 N N . LEU A 1 122 ? 0.499 0.886 2.363 1.00 95.81 122 LEU A N 1
ATOM 1017 C CA . LEU A 1 122 ? -0.461 0.267 1.437 1.00 95.81 122 LEU A CA 1
ATOM 1018 C C . LEU A 1 122 ? 0.240 -0.453 0.276 1.00 95.81 122 LEU A C 1
ATOM 1020 O O . LEU A 1 122 ? -0.123 -1.584 -0.063 1.00 95.81 122 LEU A O 1
ATOM 1024 N N . PHE A 1 123 ? 1.309 0.140 -0.264 1.00 97.12 123 PHE A N 1
ATOM 1025 C CA . PHE A 1 123 ? 2.126 -0.490 -1.299 1.00 97.12 123 PHE A CA 1
ATOM 1026 C C . PHE A 1 123 ? 2.742 -1.812 -0.815 1.00 97.12 123 PHE A C 1
ATOM 1028 O O . PHE A 1 123 ? 2.673 -2.822 -1.522 1.00 97.12 123 PHE A O 1
ATOM 1035 N N . THR A 1 124 ? 3.303 -1.856 0.402 1.00 95.62 124 THR A N 1
ATOM 1036 C CA . THR A 1 124 ? 3.851 -3.109 0.968 1.00 95.62 124 THR A CA 1
ATOM 1037 C C . THR A 1 124 ? 2.779 -4.174 1.205 1.00 95.62 124 THR A C 1
ATOM 1039 O O . THR A 1 124 ? 3.067 -5.370 1.131 1.00 95.62 124 THR A O 1
ATOM 1042 N N . ARG A 1 125 ? 1.524 -3.757 1.415 1.00 92.06 125 ARG A N 1
ATOM 1043 C CA . ARG A 1 125 ? 0.348 -4.634 1.531 1.00 92.06 125 ARG A CA 1
ATOM 1044 C C . ARG A 1 125 ? -0.233 -5.043 0.173 1.00 92.06 125 ARG A C 1
ATOM 1046 O O . ARG A 1 125 ? -1.243 -5.736 0.144 1.00 92.06 125 ARG A O 1
ATOM 1053 N N . ARG A 1 126 ? 0.421 -4.663 -0.935 1.00 94.00 126 ARG A N 1
ATOM 1054 C CA . ARG A 1 126 ? -0.002 -4.907 -2.327 1.00 94.00 126 ARG A CA 1
ATOM 1055 C C . ARG A 1 126 ? -1.326 -4.244 -2.713 1.00 94.00 126 ARG A C 1
ATOM 1057 O O . ARG A 1 126 ? -1.883 -4.580 -3.751 1.00 94.00 126 ARG A O 1
ATOM 1064 N N . GLN A 1 127 ? -1.801 -3.285 -1.921 1.00 93.81 127 GLN A N 1
ATOM 1065 C CA . GLN A 1 127 ? -2.971 -2.470 -2.244 1.00 93.81 127 GLN A CA 1
ATOM 1066 C C . GLN A 1 127 ? -2.520 -1.298 -3.115 1.00 93.81 127 GLN A C 1
ATOM 1068 O O . GLN A 1 127 ? -2.428 -0.154 -2.669 1.00 93.81 127 GLN A O 1
ATOM 1073 N N . TYR A 1 128 ? -2.116 -1.613 -4.342 1.00 97.00 128 TYR A N 1
ATOM 1074 C CA . TYR A 1 128 ? -1.478 -0.663 -5.241 1.00 97.00 128 TYR A CA 1
ATOM 1075 C C . TYR A 1 128 ? -2.427 0.449 -5.693 1.00 97.00 128 TYR A C 1
ATOM 1077 O O . TYR A 1 128 ? -1.967 1.579 -5.811 1.00 97.00 128 TYR A O 1
ATOM 1085 N N . GLY A 1 129 ? -3.720 0.180 -5.905 1.00 95.94 129 GLY A N 1
ATOM 1086 C CA . GLY A 1 129 ? -4.688 1.219 -6.277 1.00 95.94 129 GLY A CA 1
ATOM 1087 C C . GLY A 1 129 ? -4.907 2.234 -5.155 1.00 95.94 129 GLY A C 1
ATOM 1088 O O . GLY A 1 129 ? -4.773 3.434 -5.387 1.00 95.94 129 GLY A O 1
ATOM 1089 N N . LYS A 1 130 ? -5.098 1.776 -3.913 1.00 95.12 130 LYS A N 1
ATOM 1090 C CA . LYS A 1 130 ? -5.127 2.680 -2.746 1.00 95.12 130 LYS A CA 1
ATOM 1091 C C . LYS A 1 130 ? -3.811 3.427 -2.534 1.00 95.12 130 LYS A C 1
ATOM 1093 O O . LYS A 1 130 ? -3.829 4.618 -2.245 1.00 95.12 130 LYS A O 1
ATOM 1098 N N . ALA A 1 131 ? -2.667 2.762 -2.714 1.00 97.62 131 ALA A N 1
ATOM 1099 C CA . ALA A 1 131 ? -1.367 3.429 -2.632 1.00 97.62 131 ALA A CA 1
ATOM 1100 C C . ALA A 1 131 ? -1.224 4.533 -3.695 1.00 97.62 131 ALA A C 1
ATOM 1102 O O . ALA A 1 131 ? -0.720 5.608 -3.384 1.00 97.62 131 ALA A O 1
ATOM 1103 N N . VAL A 1 132 ? -1.695 4.294 -4.928 1.00 98.38 132 VAL A N 1
ATOM 1104 C CA . VAL A 1 132 ? -1.763 5.318 -5.986 1.00 98.38 132 VAL A CA 1
ATOM 1105 C C . VAL A 1 132 ? -2.597 6.508 -5.523 1.00 98.38 132 VAL A C 1
ATOM 1107 O O . VAL A 1 132 ? -2.097 7.625 -5.601 1.00 98.38 132 VAL A O 1
ATOM 1110 N N . ALA A 1 133 ? -3.806 6.277 -5.002 1.00 96.88 133 ALA A N 1
ATOM 1111 C CA . ALA A 1 133 ? -4.689 7.352 -4.547 1.00 96.88 133 ALA A CA 1
ATOM 1112 C C . ALA A 1 133 ? -4.035 8.224 -3.462 1.00 96.88 133 ALA A C 1
ATOM 1114 O O . ALA A 1 133 ? -4.067 9.448 -3.553 1.00 96.88 133 ALA A O 1
ATOM 1115 N N . GLU A 1 134 ? -3.370 7.610 -2.480 1.00 97.00 134 GLU A N 1
ATOM 1116 C CA . GLU A 1 134 ? -2.657 8.343 -1.426 1.00 97.00 134 GLU A CA 1
ATOM 1117 C C . GLU A 1 134 ? -1.444 9.116 -1.979 1.00 97.00 134 GLU A C 1
ATOM 1119 O O . GLU A 1 134 ? -1.254 10.285 -1.650 1.00 97.00 134 GLU A O 1
ATOM 1124 N N . TYR A 1 135 ? -0.634 8.519 -2.866 1.00 98.38 135 TYR A N 1
ATOM 1125 C CA . TYR A 1 135 ? 0.481 9.240 -3.496 1.00 98.38 135 TYR A CA 1
ATOM 1126 C C . TYR A 1 135 ? 0.014 10.410 -4.365 1.00 98.38 135 TYR A C 1
ATOM 1128 O O . TYR A 1 135 ? 0.674 11.447 -4.377 1.00 98.38 135 TYR A O 1
ATOM 1136 N N . GLU A 1 136 ? -1.082 10.255 -5.109 1.00 97.88 136 GLU A N 1
ATOM 1137 C CA . GLU A 1 136 ? -1.671 11.339 -5.900 1.00 97.88 136 GLU A CA 1
ATOM 1138 C C . GLU A 1 136 ? -2.223 12.441 -4.995 1.00 97.88 136 GLU A C 1
ATOM 1140 O O . GLU A 1 136 ? -1.919 13.607 -5.236 1.00 97.88 136 GLU A O 1
ATOM 1145 N N . GLY A 1 137 ? -2.889 12.078 -3.894 1.00 96.81 137 GLY A N 1
ATOM 1146 C CA . GLY A 1 137 ? -3.341 13.027 -2.877 1.00 96.81 137 GLY A CA 1
ATOM 1147 C C . GLY A 1 137 ? -2.203 13.891 -2.326 1.00 96.81 137 GLY A C 1
ATOM 1148 O O . GLY A 1 137 ? -2.343 15.108 -2.249 1.00 96.81 137 GLY A O 1
ATOM 1149 N N . ILE A 1 138 ? -1.028 13.306 -2.054 1.00 96.06 138 ILE A N 1
ATOM 1150 C CA . ILE A 1 138 ? 0.167 14.066 -1.624 1.00 96.06 138 ILE A CA 1
ATOM 1151 C C . ILE A 1 138 ? 0.591 15.105 -2.670 1.00 96.06 138 ILE A C 1
ATOM 1153 O O . ILE A 1 138 ? 1.067 16.181 -2.319 1.00 96.06 138 ILE A O 1
ATOM 1157 N N . LEU A 1 139 ? 0.454 14.795 -3.962 1.00 94.94 139 LEU A N 1
ATOM 1158 C CA . LEU A 1 139 ? 0.837 15.704 -5.048 1.00 94.94 139 LEU A CA 1
ATOM 1159 C C . LEU A 1 139 ? -0.169 16.844 -5.261 1.00 94.94 139 LEU A C 1
ATOM 1161 O O . LEU A 1 139 ? 0.186 17.843 -5.891 1.00 94.94 139 LEU A O 1
ATOM 1165 N N . GLU A 1 140 ? -1.395 16.694 -4.760 1.00 94.50 140 GLU A N 1
ATOM 1166 C CA . GLU A 1 140 ? -2.449 17.715 -4.782 1.00 94.50 140 GLU A CA 1
ATOM 1167 C C . GLU A 1 140 ? -2.394 18.649 -3.564 1.00 94.50 140 GLU A C 1
ATOM 1169 O O . GLU A 1 140 ? -2.947 19.752 -3.603 1.00 94.50 140 GLU A O 1
ATOM 1174 N N . MET A 1 141 ? -1.699 18.246 -2.495 1.00 90.88 141 MET A N 1
ATOM 1175 C CA . MET A 1 141 ? -1.501 19.076 -1.308 1.00 90.88 141 MET A CA 1
ATOM 1176 C C . MET A 1 141 ? -0.706 20.355 -1.635 1.00 90.88 141 MET A C 1
ATOM 1178 O O . MET A 1 141 ? 0.188 20.349 -2.491 1.00 90.88 141 MET A O 1
ATOM 1182 N N . PRO A 1 142 ? -0.983 21.480 -0.943 1.00 89.12 142 PRO A N 1
ATOM 1183 C CA . PRO A 1 142 ? -0.170 22.682 -1.068 1.00 89.12 142 PRO A CA 1
ATOM 1184 C C . PRO A 1 142 ? 1.286 22.381 -0.713 1.00 89.12 142 PRO A C 1
ATOM 1186 O O . PRO A 1 142 ? 1.568 21.870 0.370 1.00 89.12 142 PRO A O 1
ATOM 1189 N N . LYS A 1 143 ? 2.215 22.738 -1.607 1.00 79.62 143 LYS A N 1
ATOM 1190 C CA . LYS A 1 143 ? 3.642 22.510 -1.372 1.00 79.62 143 LYS A CA 1
ATOM 1191 C C . LYS A 1 143 ? 4.093 23.207 -0.089 1.00 79.62 143 LYS A C 1
ATOM 1193 O O . LYS A 1 143 ? 4.080 24.435 -0.010 1.00 79.62 143 LYS A O 1
ATOM 1198 N N . GLU A 1 144 ? 4.544 22.426 0.883 1.00 70.94 144 GLU A N 1
ATOM 1199 C CA . GLU A 1 144 ? 5.226 22.952 2.062 1.00 70.94 144 GLU A CA 1
ATOM 1200 C C . GLU A 1 144 ? 6.642 23.433 1.721 1.00 70.94 144 GLU A C 1
ATOM 1202 O O . GLU A 1 144 ? 7.341 22.832 0.905 1.00 70.94 144 GLU A O 1
ATOM 1207 N N . SER A 1 145 ? 7.103 24.480 2.411 1.00 61.25 145 SER A N 1
ATOM 1208 C CA . SER A 1 145 ? 8.471 25.007 2.289 1.00 61.25 145 SER A CA 1
ATOM 1209 C C . SER A 1 145 ? 9.560 24.004 2.704 1.00 61.25 145 SER A C 1
ATOM 1211 O O . SER A 1 145 ? 10.720 24.182 2.345 1.00 61.25 145 SER A O 1
ATOM 1213 N N . SER A 1 146 ? 9.202 22.980 3.486 1.00 63.09 146 SER A N 1
ATOM 1214 C CA . SER A 1 146 ? 10.077 21.906 3.982 1.00 63.09 146 SER A CA 1
ATOM 1215 C C . SER A 1 146 ? 10.216 20.727 3.011 1.00 63.09 146 SER A C 1
ATOM 1217 O O . SER A 1 146 ? 11.155 19.945 3.150 1.00 63.09 146 SER A O 1
ATOM 1219 N N . ALA A 1 147 ? 9.304 20.578 2.044 1.00 70.38 147 ALA A N 1
ATOM 1220 C CA . ALA A 1 147 ? 9.318 19.472 1.095 1.00 70.38 147 ALA A CA 1
ATOM 1221 C C . ALA A 1 147 ? 10.195 19.823 -0.115 1.00 70.38 147 ALA A C 1
ATOM 1223 O O . ALA A 1 147 ? 9.822 20.640 -0.959 1.00 70.38 147 ALA A O 1
ATOM 1224 N N . ASP A 1 148 ? 11.369 19.199 -0.197 1.00 85.56 148 ASP A N 1
ATOM 1225 C CA . ASP A 1 148 ? 12.328 19.424 -1.275 1.00 85.56 148 ASP A CA 1
ATOM 1226 C C . ASP A 1 148 ? 12.037 18.568 -2.524 1.00 85.56 148 ASP A C 1
ATOM 1228 O O . ASP A 1 148 ? 11.213 17.646 -2.527 1.00 85.56 148 ASP A O 1
ATOM 1232 N N . ASP A 1 149 ? 12.739 18.861 -3.620 1.00 90.88 149 ASP A N 1
ATOM 1233 C CA . ASP A 1 149 ? 12.622 18.095 -4.866 1.00 90.88 149 ASP A CA 1
ATOM 1234 C C . ASP A 1 149 ? 12.933 16.602 -4.656 1.00 90.88 149 ASP A C 1
ATOM 1236 O O . ASP A 1 149 ? 12.346 15.745 -5.322 1.00 90.88 149 ASP A O 1
ATOM 1240 N N . ALA A 1 150 ? 13.801 16.262 -3.695 1.00 93.69 150 ALA A N 1
ATOM 1241 C CA . ALA A 1 150 ? 14.131 14.880 -3.369 1.00 93.69 150 ALA A CA 1
ATOM 1242 C C . ALA A 1 150 ? 12.950 14.132 -2.725 1.00 93.69 150 ALA A C 1
ATOM 1244 O O . ALA A 1 150 ? 12.743 12.948 -3.021 1.00 93.69 150 ALA A O 1
ATOM 1245 N N . PHE A 1 151 ? 12.150 14.794 -1.886 1.00 94.50 151 PHE A N 1
ATOM 1246 C CA . PHE A 1 151 ? 10.919 14.237 -1.331 1.00 94.50 151 PHE A CA 1
ATOM 1247 C C . PHE A 1 151 ? 9.923 13.900 -2.445 1.00 94.50 151 PHE A C 1
ATOM 1249 O O . PHE A 1 151 ? 9.515 12.742 -2.581 1.00 94.50 151 PHE A O 1
ATOM 1256 N N . TYR A 1 152 ? 9.604 14.863 -3.313 1.00 95.69 152 TYR A N 1
ATOM 1257 C CA . TYR A 1 152 ? 8.666 14.639 -4.419 1.00 95.69 152 TYR A CA 1
ATOM 1258 C C . TYR A 1 152 ? 9.199 13.639 -5.449 1.00 95.69 152 TYR A C 1
ATOM 1260 O O . TYR A 1 152 ? 8.424 12.857 -6.006 1.00 95.69 152 TYR A O 1
ATOM 1268 N N . ALA A 1 153 ? 10.516 13.580 -5.665 1.00 97.31 153 ALA A N 1
ATOM 1269 C CA . ALA A 1 153 ? 11.119 12.556 -6.509 1.00 97.31 153 ALA A CA 1
ATOM 1270 C C . ALA A 1 153 ? 10.827 11.143 -5.988 1.00 97.31 153 ALA A C 1
ATOM 1272 O O . ALA A 1 153 ? 10.529 10.249 -6.786 1.00 97.31 153 ALA A O 1
ATOM 1273 N N . LYS A 1 154 ? 10.866 10.935 -4.663 1.00 97.62 154 LYS A N 1
ATOM 1274 C CA . LYS A 1 154 ? 10.513 9.651 -4.037 1.00 97.62 154 LYS A CA 1
ATOM 1275 C C . LYS A 1 154 ? 9.028 9.331 -4.207 1.00 97.62 154 LYS A C 1
ATOM 1277 O O . LYS A 1 154 ? 8.721 8.194 -4.559 1.00 97.62 154 LYS A O 1
ATOM 1282 N N . ILE A 1 155 ? 8.134 10.311 -4.033 1.00 97.94 155 ILE A N 1
ATOM 1283 C CA . ILE A 1 155 ? 6.689 10.132 -4.276 1.00 97.94 155 ILE A CA 1
ATOM 1284 C C . ILE A 1 155 ? 6.447 9.668 -5.712 1.00 97.94 155 ILE A C 1
ATOM 1286 O O . ILE A 1 155 ? 5.855 8.615 -5.930 1.00 97.94 155 ILE A O 1
ATOM 1290 N N . TYR A 1 156 ? 6.991 10.383 -6.699 1.00 98.62 156 TYR A N 1
ATOM 1291 C CA . TYR A 1 156 ? 6.845 10.015 -8.106 1.00 98.62 156 TYR A CA 1
ATOM 1292 C C . TYR A 1 156 ? 7.473 8.656 -8.449 1.00 98.62 156 TYR A C 1
ATOM 1294 O O . TYR A 1 156 ? 6.923 7.920 -9.267 1.00 98.62 156 TYR A O 1
ATOM 1302 N N . ASN A 1 157 ? 8.599 8.290 -7.828 1.00 98.50 157 ASN A N 1
ATOM 1303 C CA . ASN A 1 157 ? 9.194 6.965 -8.013 1.00 98.50 157 ASN A CA 1
ATOM 1304 C C . ASN A 1 157 ? 8.274 5.857 -7.481 1.00 98.50 157 ASN A C 1
ATOM 1306 O O . ASN A 1 157 ? 8.063 4.852 -8.160 1.00 98.50 157 ASN A O 1
ATOM 1310 N N . ASN A 1 158 ? 7.714 6.035 -6.285 1.00 98.44 158 ASN A N 1
ATOM 1311 C CA . ASN A 1 158 ? 6.848 5.030 -5.676 1.00 98.44 158 ASN A CA 1
ATOM 1312 C C . ASN A 1 158 ? 5.497 4.943 -6.399 1.00 98.44 158 ASN A C 1
ATOM 1314 O O . ASN A 1 158 ? 5.025 3.840 -6.673 1.00 98.44 158 ASN A O 1
ATOM 1318 N N . LEU A 1 159 ? 4.948 6.081 -6.830 1.00 98.62 159 LEU A N 1
ATOM 1319 C CA . LEU A 1 159 ? 3.778 6.148 -7.704 1.00 98.62 159 LEU A CA 1
ATOM 1320 C C . LEU A 1 159 ? 4.026 5.411 -9.030 1.00 98.62 159 LEU A C 1
ATOM 1322 O O . LEU A 1 159 ? 3.195 4.618 -9.467 1.00 98.62 159 LEU A O 1
ATOM 1326 N N . GLY A 1 160 ? 5.202 5.600 -9.641 1.00 98.44 160 GLY A N 1
ATOM 1327 C CA . GLY A 1 160 ? 5.608 4.858 -10.835 1.00 98.44 160 GLY A CA 1
ATOM 1328 C C . GLY A 1 160 ? 5.670 3.348 -10.600 1.00 98.44 160 GLY A C 1
ATOM 1329 O O . GLY A 1 160 ? 5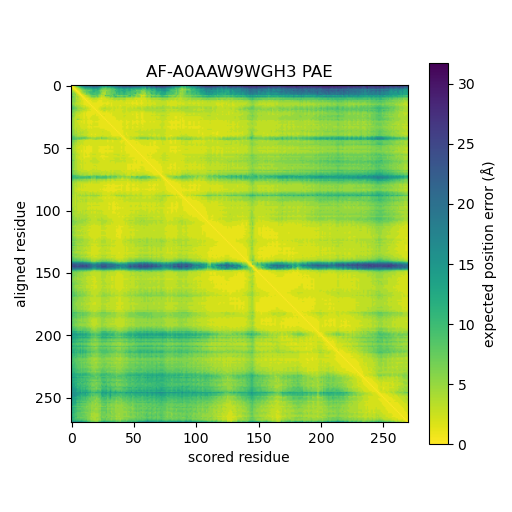.196 2.573 -11.431 1.00 98.44 160 GLY A O 1
ATOM 1330 N N . ALA A 1 161 ? 6.177 2.921 -9.440 1.00 98.31 161 ALA A N 1
ATOM 1331 C CA . ALA A 1 161 ? 6.212 1.509 -9.063 1.00 98.31 161 ALA A CA 1
ATOM 1332 C C . ALA A 1 161 ? 4.807 0.929 -8.850 1.00 98.31 161 ALA A C 1
ATOM 1334 O O . ALA A 1 161 ? 4.545 -0.192 -9.285 1.00 98.31 161 ALA A O 1
ATOM 1335 N N . ALA A 1 162 ? 3.901 1.683 -8.224 1.00 98.31 162 ALA A N 1
ATOM 1336 C CA . ALA A 1 162 ? 2.515 1.267 -8.023 1.00 98.31 162 ALA A CA 1
ATOM 1337 C C . ALA A 1 162 ? 1.785 1.123 -9.365 1.00 98.31 162 ALA A C 1
ATOM 1339 O O . ALA A 1 162 ? 1.181 0.085 -9.632 1.00 98.31 162 ALA A O 1
ATOM 1340 N N . TYR A 1 163 ? 1.951 2.091 -10.270 1.00 98.12 163 TYR A N 1
ATOM 1341 C CA . TYR A 1 163 ? 1.410 1.997 -11.623 1.00 98.12 163 TYR A CA 1
ATOM 1342 C C . TYR A 1 163 ? 1.975 0.819 -12.420 1.00 98.12 163 TYR A C 1
ATOM 1344 O O . TYR A 1 163 ? 1.214 0.133 -13.101 1.00 98.12 163 TYR A O 1
ATOM 1352 N N . ALA A 1 164 ? 3.275 0.536 -12.308 1.00 96.56 164 ALA A N 1
ATOM 1353 C CA . ALA A 1 164 ? 3.881 -0.621 -12.965 1.00 96.56 164 ALA A CA 1
ATOM 1354 C C . ALA A 1 164 ? 3.305 -1.944 -12.430 1.00 96.56 164 ALA A C 1
ATOM 1356 O O . ALA A 1 164 ? 3.031 -2.855 -13.209 1.00 96.56 164 ALA A O 1
ATOM 1357 N N . ARG A 1 165 ? 3.054 -2.039 -11.115 1.00 95.94 165 ARG A N 1
ATOM 1358 C CA . ARG A 1 165 ? 2.399 -3.202 -10.487 1.00 95.94 165 ARG A CA 1
ATOM 1359 C C . ARG A 1 165 ? 0.939 -3.380 -10.910 1.00 95.94 165 ARG A C 1
ATOM 1361 O O . ARG A 1 165 ? 0.458 -4.506 -10.927 1.00 95.94 165 ARG A O 1
ATOM 1368 N N . LEU A 1 166 ? 0.274 -2.295 -11.298 1.00 95.62 166 LEU A N 1
ATOM 1369 C CA . LEU A 1 166 ? -1.067 -2.292 -11.890 1.00 95.62 166 LEU A CA 1
ATOM 1370 C C . LEU A 1 166 ? -1.049 -2.413 -13.424 1.00 95.62 166 LEU A C 1
ATOM 1372 O O . LEU A 1 166 ? -2.059 -2.149 -14.071 1.00 95.62 166 LEU A O 1
ATOM 1376 N N . PHE A 1 167 ? 0.098 -2.751 -14.024 1.00 93.44 167 PHE A N 1
ATOM 1377 C CA . PHE A 1 167 ? 0.287 -2.854 -15.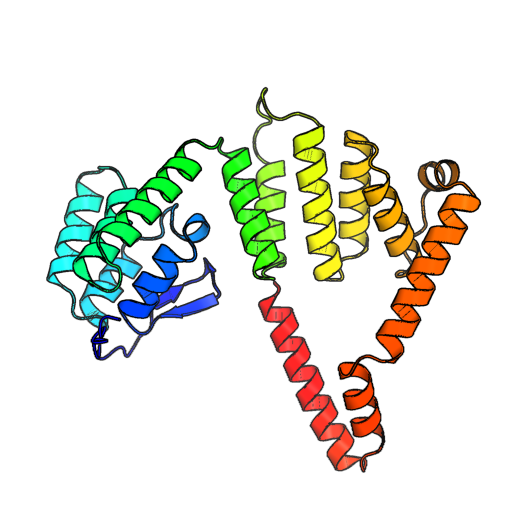477 1.00 93.44 167 PHE A CA 1
ATOM 1378 C C . PHE A 1 167 ? -0.074 -1.572 -16.257 1.00 93.44 167 PHE A C 1
ATOM 1380 O O . PHE A 1 167 ? -0.262 -1.600 -17.471 1.00 93.44 167 PHE A O 1
ATOM 1387 N N . SER A 1 168 ? -0.129 -0.424 -15.576 1.00 94.56 168 SER A N 1
ATOM 1388 C CA . SER A 1 168 ? -0.407 0.895 -16.151 1.00 94.56 168 SER A CA 1
ATOM 1389 C C . SER A 1 168 ? 0.894 1.541 -16.629 1.00 94.56 168 SER A C 1
ATOM 1391 O O . SER A 1 168 ? 1.365 2.534 -16.067 1.00 94.56 168 SER A O 1
ATOM 1393 N N . MET A 1 169 ? 1.513 0.934 -17.642 1.00 95.19 169 MET A N 1
ATOM 1394 C CA . MET A 1 169 ? 2.894 1.223 -18.044 1.00 95.19 169 MET A CA 1
ATOM 1395 C C . MET A 1 169 ? 3.101 2.673 -18.504 1.00 95.19 169 MET A C 1
ATOM 1397 O O . MET A 1 169 ? 4.126 3.272 -18.182 1.00 95.19 169 MET A O 1
ATOM 1401 N N . GLU A 1 170 ? 2.134 3.277 -19.198 1.00 95.19 170 GLU A N 1
ATOM 1402 C CA . GLU A 1 170 ? 2.204 4.677 -19.633 1.00 95.19 170 GLU A CA 1
ATOM 1403 C C . GLU A 1 170 ? 2.232 5.637 -18.439 1.00 95.19 170 GLU A C 1
ATOM 1405 O O . GLU A 1 170 ? 3.047 6.563 -18.401 1.00 95.19 170 GLU A O 1
ATOM 1410 N N . LYS A 1 171 ? 1.385 5.393 -17.431 1.00 97.25 171 LYS A N 1
ATOM 1411 C CA . LYS A 1 171 ? 1.359 6.191 -16.197 1.00 97.25 171 LYS A CA 1
ATOM 1412 C C . LYS A 1 171 ? 2.624 5.975 -15.368 1.00 97.25 171 LYS A C 1
ATOM 1414 O O . LYS A 1 171 ? 3.208 6.945 -14.884 1.00 97.25 171 LYS A O 1
ATOM 1419 N N . ALA A 1 172 ? 3.088 4.728 -15.268 1.00 98.25 172 ALA A N 1
ATOM 1420 C CA . ALA A 1 172 ? 4.338 4.385 -14.595 1.00 98.25 172 ALA A CA 1
ATOM 1421 C C . ALA A 1 172 ? 5.522 5.134 -15.213 1.00 98.25 172 ALA A C 1
ATOM 1423 O O . ALA A 1 172 ? 6.294 5.781 -14.506 1.00 98.25 172 ALA A O 1
ATOM 1424 N N . TYR A 1 173 ? 5.611 5.115 -16.546 1.00 97.50 173 TYR A N 1
ATOM 1425 C CA . TYR A 1 173 ? 6.627 5.835 -17.297 1.00 97.50 173 TYR A CA 1
ATOM 1426 C C . TYR A 1 173 ? 6.586 7.328 -16.971 1.00 97.50 173 TYR A C 1
ATOM 1428 O O . TYR A 1 173 ? 7.598 7.877 -16.543 1.00 97.50 173 TYR A O 1
ATOM 1436 N N . GLN A 1 174 ? 5.423 7.978 -17.092 1.00 97.50 174 GLN A N 1
ATOM 1437 C CA . GLN A 1 174 ? 5.259 9.408 -16.798 1.00 97.50 174 GLN A CA 1
ATOM 1438 C C . GLN A 1 174 ? 5.668 9.774 -15.364 1.00 97.50 174 GLN A C 1
ATOM 1440 O O . GLN A 1 174 ? 6.369 10.769 -15.165 1.00 97.50 174 GLN A O 1
ATOM 1445 N N . ALA A 1 175 ? 5.275 8.970 -14.375 1.00 98.56 175 ALA A N 1
ATOM 1446 C CA . ALA A 1 175 ? 5.658 9.179 -12.983 1.00 98.56 175 ALA A CA 1
ATOM 1447 C C . ALA A 1 175 ? 7.182 9.066 -12.803 1.00 98.56 175 ALA A C 1
ATOM 1449 O O . ALA A 1 175 ? 7.805 9.968 -12.241 1.00 98.56 175 ALA A O 1
ATOM 1450 N N . TYR A 1 176 ? 7.820 8.046 -13.382 1.00 98.62 176 TYR A N 1
ATOM 1451 C CA . TYR A 1 176 ? 9.279 7.940 -13.356 1.00 98.62 176 TYR A CA 1
ATOM 1452 C C . TYR A 1 176 ? 9.980 9.096 -14.076 1.00 98.62 176 TYR A C 1
ATOM 1454 O O . TYR A 1 176 ? 11.008 9.561 -13.591 1.00 98.62 176 TYR A O 1
ATOM 1462 N N . GLN A 1 177 ? 9.432 9.623 -15.179 1.00 98.00 177 GLN A N 1
ATOM 1463 C CA . GLN A 1 177 ? 10.006 10.810 -15.828 1.00 98.00 177 GLN A CA 1
ATOM 1464 C C . GLN A 1 177 ? 10.039 12.006 -14.878 1.00 98.00 177 GLN A C 1
ATOM 1466 O O . GLN A 1 177 ? 11.073 12.664 -14.779 1.00 98.00 177 GLN A O 1
ATOM 1471 N N . LYS A 1 178 ? 8.934 12.257 -14.166 1.00 98.19 178 LYS A N 1
ATOM 1472 C CA . LYS A 1 178 ? 8.845 13.340 -13.180 1.00 98.19 178 LYS A CA 1
ATOM 1473 C C . LYS A 1 178 ? 9.819 13.123 -12.020 1.00 98.19 178 LYS A C 1
ATOM 1475 O O . LYS A 1 178 ? 10.532 14.048 -11.650 1.00 98.19 178 LYS A O 1
ATOM 1480 N N . SER A 1 179 ? 9.920 11.894 -11.508 1.00 98.50 179 SER A N 1
ATOM 1481 C CA . SER A 1 179 ? 10.903 11.533 -10.477 1.00 98.50 179 SER A CA 1
ATOM 1482 C C . SER A 1 179 ? 12.344 11.796 -10.932 1.00 98.50 179 SER A C 1
ATOM 1484 O O . SER A 1 179 ? 13.127 12.434 -10.225 1.00 98.50 179 SER A O 1
ATOM 1486 N N . PHE A 1 180 ? 12.684 11.365 -12.150 1.00 98.19 180 PHE A N 1
ATOM 1487 C CA . PHE A 1 180 ? 13.998 11.605 -12.733 1.00 98.19 180 PHE A CA 1
ATOM 1488 C C . PHE A 1 180 ? 14.259 13.096 -12.950 1.00 98.19 180 PHE A C 1
ATOM 1490 O O . PHE A 1 180 ? 15.383 13.555 -12.769 1.00 98.19 180 PHE A O 1
ATOM 1497 N N . ASP A 1 181 ? 13.244 13.870 -13.331 1.00 97.38 181 ASP A N 1
ATOM 1498 C CA . ASP A 1 181 ? 13.410 15.303 -13.551 1.00 97.38 181 ASP A CA 1
ATOM 1499 C C . ASP A 1 181 ? 13.786 16.070 -12.288 1.00 97.38 181 ASP A C 1
ATOM 1501 O O . ASP A 1 181 ? 14.583 17.002 -12.394 1.00 97.38 181 ASP A O 1
ATOM 1505 N N . LEU A 1 182 ? 13.314 15.606 -11.132 1.00 96.44 182 LEU A N 1
ATOM 1506 C CA . LEU A 1 182 ? 13.604 16.181 -9.822 1.00 96.44 182 LEU A CA 1
ATOM 1507 C C . LEU A 1 182 ? 14.956 15.725 -9.245 1.00 96.44 182 LEU A C 1
ATOM 1509 O O . LEU A 1 182 ? 15.706 16.550 -8.739 1.00 96.44 182 LEU A O 1
ATOM 1513 N N . ALA A 1 183 ? 15.295 14.431 -9.333 1.00 96.50 183 ALA A N 1
ATOM 1514 C CA . ALA A 1 183 ? 16.453 13.873 -8.609 1.00 96.50 183 ALA A CA 1
ATOM 1515 C C . ALA A 1 183 ? 17.553 13.243 -9.481 1.00 96.50 183 ALA A C 1
ATOM 1517 O O . ALA A 1 183 ? 18.574 12.813 -8.951 1.00 96.50 183 ALA A O 1
ATOM 1518 N N . LYS A 1 184 ? 17.356 13.136 -10.803 1.00 96.12 184 LYS A N 1
ATOM 1519 C CA . LYS A 1 184 ? 18.321 12.562 -11.769 1.00 96.12 184 LYS A CA 1
ATOM 1520 C C . LYS A 1 184 ? 18.869 11.178 -11.371 1.00 96.12 184 LYS A C 1
ATOM 1522 O O . LYS A 1 184 ? 20.002 10.831 -11.688 1.00 96.12 184 LYS A O 1
ATOM 1527 N N . SER A 1 185 ? 18.056 10.372 -10.684 1.00 97.25 185 SER A N 1
ATOM 1528 C CA . SER A 1 185 ? 18.451 9.051 -10.178 1.00 97.25 185 SER A CA 1
ATOM 1529 C C . SER A 1 185 ? 18.705 8.045 -11.309 1.00 97.25 185 SER A C 1
ATOM 1531 O O . SER A 1 185 ? 17.836 7.817 -12.156 1.00 97.25 185 SER A O 1
ATOM 1533 N N . GLY A 1 186 ? 19.867 7.383 -11.278 1.00 96.81 186 GLY A N 1
ATOM 1534 C CA . GLY A 1 186 ? 20.214 6.305 -12.211 1.00 96.81 186 GLY A CA 1
ATOM 1535 C C . GLY A 1 186 ? 19.265 5.104 -12.129 1.00 96.81 186 GLY A C 1
ATOM 1536 O O . GLY A 1 186 ? 18.884 4.556 -13.161 1.00 96.81 186 GLY A O 1
ATOM 1537 N N . ASP A 1 187 ? 18.786 4.755 -10.932 1.00 97.19 187 ASP A N 1
ATOM 1538 C CA . ASP A 1 187 ? 17.818 3.664 -10.751 1.00 97.19 187 ASP A CA 1
ATOM 1539 C C . ASP A 1 187 ? 16.474 3.974 -11.414 1.00 97.19 187 ASP A C 1
ATOM 1541 O O . ASP A 1 187 ? 15.833 3.099 -11.997 1.00 97.19 187 ASP A O 1
ATOM 1545 N N . VAL A 1 188 ? 16.032 5.232 -11.345 1.00 98.06 188 VAL A N 1
ATOM 1546 C CA . VAL A 1 188 ? 14.806 5.668 -12.024 1.00 98.06 188 VAL A CA 1
ATOM 1547 C C . VAL A 1 188 ? 15.002 5.629 -13.539 1.00 98.06 188 VAL A C 1
ATOM 1549 O O . VAL A 1 188 ? 14.120 5.150 -14.249 1.00 98.06 188 VAL A O 1
ATOM 1552 N N . LEU A 1 189 ? 16.166 6.054 -14.042 1.00 98.00 189 LEU A N 1
ATOM 1553 C CA . LEU A 1 189 ? 16.501 5.952 -15.467 1.00 98.00 189 LEU A CA 1
ATOM 1554 C C . LEU A 1 189 ? 16.480 4.497 -15.958 1.00 98.00 189 LEU A C 1
ATOM 155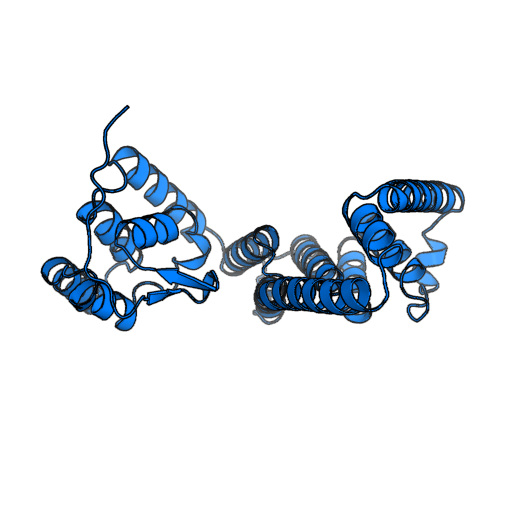6 O O . LEU A 1 189 ? 15.917 4.217 -17.016 1.00 98.00 189 LEU A O 1
ATOM 1560 N N . LYS A 1 190 ? 17.013 3.568 -15.161 1.00 97.62 190 LYS A N 1
ATOM 1561 C CA . LYS A 1 190 ? 16.958 2.127 -15.431 1.00 97.62 190 LYS A CA 1
ATOM 1562 C C . LYS A 1 190 ? 15.522 1.608 -15.515 1.00 97.62 190 LYS A C 1
ATOM 1564 O O . LYS A 1 190 ? 15.177 0.898 -16.454 1.00 97.62 190 LYS A O 1
ATOM 1569 N N . ARG A 1 191 ? 14.642 2.018 -14.592 1.00 97.19 191 ARG A N 1
ATOM 1570 C CA . ARG A 1 191 ? 13.208 1.660 -14.634 1.00 97.19 191 ARG A CA 1
ATOM 1571 C C . ARG A 1 191 ? 12.511 2.203 -15.885 1.00 97.19 191 ARG A C 1
ATOM 1573 O O . ARG A 1 191 ? 11.742 1.480 -16.511 1.00 97.19 191 ARG A O 1
ATOM 1580 N N . ILE A 1 192 ? 12.811 3.441 -16.285 1.00 97.56 192 ILE A N 1
ATOM 1581 C CA . ILE A 1 192 ? 12.323 4.042 -17.541 1.00 97.56 192 ILE A CA 1
ATOM 1582 C C . ILE A 1 192 ? 12.783 3.215 -18.749 1.00 97.56 192 ILE A C 1
ATOM 1584 O O . ILE A 1 192 ? 11.983 2.952 -19.650 1.00 97.56 192 ILE A O 1
ATOM 1588 N N . TYR A 1 193 ? 14.051 2.795 -18.764 1.00 96.81 193 TYR A N 1
ATOM 1589 C CA . TYR A 1 193 ? 14.607 1.937 -19.807 1.00 96.81 193 TYR A CA 1
ATOM 1590 C C . TYR A 1 193 ? 13.875 0.589 -19.879 1.00 96.81 193 TYR A C 1
ATOM 1592 O O . TYR A 1 193 ? 13.363 0.234 -20.941 1.00 96.81 193 TYR A O 1
ATOM 1600 N N . TYR A 1 194 ? 13.719 -0.110 -18.753 1.00 95.88 194 TYR A N 1
ATOM 1601 C CA . TYR A 1 194 ? 13.017 -1.400 -18.696 1.00 95.88 194 TYR A CA 1
ATOM 1602 C C . TYR A 1 194 ? 11.561 -1.314 -19.144 1.00 95.88 194 TYR A C 1
ATOM 1604 O O . TYR A 1 194 ? 11.125 -2.129 -19.955 1.00 95.88 194 TYR A O 1
ATOM 1612 N N . LEU A 1 195 ? 10.824 -0.280 -18.727 1.00 95.69 195 LEU A N 1
ATOM 1613 C CA . LEU A 1 195 ? 9.456 -0.070 -19.211 1.00 95.69 195 LEU A CA 1
ATOM 1614 C C . LEU A 1 195 ? 9.392 0.091 -20.735 1.00 95.69 195 LEU A C 1
ATOM 1616 O O . LEU A 1 195 ? 8.476 -0.440 -21.359 1.00 95.69 195 LEU A O 1
ATOM 1620 N N . SER A 1 196 ? 10.367 0.780 -21.340 1.00 94.25 196 SER A N 1
ATOM 1621 C CA . SER A 1 196 ? 10.431 0.938 -22.802 1.00 94.25 196 SER A CA 1
ATOM 1622 C C . SER A 1 196 ? 10.774 -0.352 -23.552 1.00 94.25 196 SER A C 1
ATOM 1624 O O . SER A 1 196 ? 10.504 -0.460 -24.744 1.00 94.25 196 SER A O 1
ATOM 1626 N N . LYS A 1 197 ? 11.364 -1.339 -22.867 1.00 93.06 197 LYS A N 1
ATOM 1627 C CA . LYS A 1 197 ? 11.636 -2.665 -23.431 1.00 93.06 197 LYS A CA 1
ATOM 1628 C C . LYS A 1 197 ? 10.446 -3.605 -23.284 1.00 93.06 197 LYS A C 1
ATOM 1630 O O . LYS A 1 197 ? 10.147 -4.342 -24.215 1.00 93.06 197 LYS A O 1
ATOM 1635 N N . TRP A 1 198 ? 9.749 -3.552 -22.151 1.00 89.69 198 TRP A N 1
ATOM 1636 C CA . TRP A 1 198 ? 8.590 -4.409 -21.889 1.00 89.69 198 TRP A CA 1
ATOM 1637 C C . TRP A 1 198 ? 7.320 -3.984 -22.624 1.00 89.69 198 TRP A C 1
ATOM 1639 O O . TRP A 1 198 ? 6.492 -4.834 -22.936 1.00 89.69 198 TRP A O 1
ATOM 1649 N N . ASN A 1 199 ? 7.142 -2.690 -22.898 1.00 90.38 199 ASN A N 1
ATOM 1650 C CA . ASN A 1 199 ? 5.989 -2.195 -23.642 1.00 90.38 199 ASN A CA 1
ATOM 1651 C C . ASN A 1 199 ? 6.446 -1.593 -24.981 1.00 90.38 199 ASN A C 1
ATOM 1653 O O . ASN A 1 199 ? 6.956 -0.471 -24.987 1.00 90.38 199 ASN A O 1
ATOM 1657 N N . PRO A 1 200 ? 6.207 -2.275 -26.118 1.00 87.62 200 PRO A N 1
ATOM 1658 C CA . PRO A 1 200 ? 6.569 -1.776 -27.447 1.00 87.62 200 PRO A CA 1
ATOM 1659 C C . PRO A 1 200 ? 5.966 -0.408 -27.797 1.00 87.62 200 PRO A C 1
ATOM 1661 O O . PRO A 1 200 ? 6.508 0.303 -28.642 1.00 87.62 200 PRO A O 1
ATOM 1664 N N . ASN A 1 201 ? 4.865 -0.018 -27.145 1.00 90.00 201 ASN A N 1
ATOM 1665 C CA . ASN A 1 201 ? 4.229 1.284 -27.354 1.00 90.00 201 ASN A CA 1
ATOM 1666 C C . ASN A 1 201 ? 4.957 2.429 -26.626 1.00 90.00 201 ASN A C 1
ATOM 1668 O O . ASN A 1 201 ? 4.706 3.602 -26.913 1.00 90.00 201 ASN A O 1
ATOM 1672 N N . LEU A 1 202 ? 5.865 2.123 -25.693 1.00 91.81 202 LEU A N 1
ATOM 1673 C CA . LEU A 1 202 ? 6.650 3.117 -24.968 1.00 91.81 202 LEU A CA 1
ATOM 1674 C C . LEU A 1 202 ? 7.986 3.373 -25.660 1.00 91.81 202 LEU A C 1
ATOM 1676 O O . LEU A 1 202 ? 8.972 2.668 -25.463 1.00 91.81 202 LEU A O 1
ATOM 1680 N N . VAL A 1 203 ? 8.049 4.467 -26.416 1.00 91.31 203 VAL A N 1
ATOM 1681 C CA . VAL A 1 203 ? 9.303 4.918 -27.024 1.00 91.31 203 VAL A CA 1
ATOM 1682 C C . VAL A 1 203 ? 10.158 5.648 -25.988 1.00 91.31 203 VAL A C 1
ATOM 1684 O O . VAL A 1 203 ? 9.776 6.690 -25.450 1.00 91.31 203 VAL A O 1
ATOM 1687 N N . LEU A 1 204 ? 11.363 5.129 -25.742 1.00 93.88 204 LEU A N 1
ATOM 1688 C CA . LEU A 1 204 ? 12.358 5.806 -24.915 1.00 93.88 204 LEU A CA 1
ATOM 1689 C C . LEU A 1 204 ? 12.751 7.152 -25.542 1.00 93.88 204 LEU A C 1
ATOM 1691 O O . LEU A 1 204 ? 13.334 7.181 -26.624 1.00 93.88 204 LEU A O 1
ATOM 1695 N N . LYS A 1 205 ? 12.450 8.259 -24.854 1.00 93.56 205 LYS A N 1
ATOM 1696 C CA . LYS A 1 205 ? 12.772 9.614 -25.333 1.00 93.56 205 LYS A CA 1
ATOM 1697 C C . LYS A 1 205 ? 14.286 9.817 -25.487 1.00 93.56 205 LYS A C 1
ATOM 1699 O O . LYS A 1 205 ? 15.057 9.375 -24.635 1.00 93.56 205 LYS A O 1
ATOM 1704 N N . ASP A 1 206 ? 14.701 10.572 -26.507 1.00 94.19 206 ASP A N 1
ATOM 1705 C CA . ASP A 1 206 ? 16.123 10.773 -26.843 1.00 94.19 206 ASP A CA 1
ATOM 1706 C C . ASP A 1 206 ? 16.945 11.354 -25.691 1.00 94.19 206 ASP A C 1
ATOM 1708 O O . ASP A 1 206 ? 18.057 10.897 -25.447 1.00 94.19 206 ASP A O 1
ATOM 1712 N N . ARG A 1 207 ? 16.358 12.259 -24.893 1.00 94.94 207 ARG A N 1
ATOM 1713 C CA . ARG A 1 207 ? 17.012 12.828 -23.700 1.00 94.94 207 ARG A CA 1
ATOM 1714 C C . ARG A 1 207 ? 17.475 11.782 -22.678 1.00 94.94 207 ARG A C 1
ATOM 1716 O O . ARG A 1 207 ? 18.328 12.077 -21.855 1.00 94.94 207 ARG A O 1
ATOM 1723 N N . PHE A 1 208 ? 16.855 10.600 -22.665 1.00 95.94 208 PHE A N 1
ATOM 1724 C CA . PHE A 1 208 ? 17.264 9.492 -21.805 1.00 95.94 208 PHE A CA 1
ATOM 1725 C C . PHE A 1 208 ? 18.267 8.590 -22.509 1.00 95.94 208 PHE A C 1
ATOM 1727 O O . PHE A 1 208 ? 19.223 8.162 -21.877 1.00 95.94 208 PHE A O 1
ATOM 1734 N N . ARG A 1 209 ? 18.094 8.350 -23.816 1.00 93.56 209 ARG A N 1
ATOM 1735 C CA . ARG A 1 209 ? 19.045 7.572 -24.625 1.00 93.56 209 ARG A CA 1
ATOM 1736 C C . ARG A 1 209 ? 20.454 8.145 -24.535 1.00 93.56 209 ARG A C 1
ATOM 1738 O O . ARG A 1 209 ? 21.396 7.394 -24.342 1.00 93.56 209 ARG A O 1
ATOM 1745 N N . THR A 1 210 ? 20.587 9.469 -24.589 1.00 94.81 210 THR A N 1
ATOM 1746 C CA . THR A 1 210 ? 21.885 10.154 -24.483 1.00 94.81 210 THR A CA 1
ATOM 1747 C C . THR A 1 210 ? 22.572 9.978 -23.128 1.00 94.81 210 THR A C 1
ATOM 1749 O O . THR A 1 210 ? 23.770 10.211 -23.029 1.00 94.81 210 THR A O 1
ATOM 1752 N N . LEU A 1 211 ? 21.828 9.611 -22.080 1.00 95.69 211 LEU A N 1
ATOM 1753 C CA . LEU A 1 211 ? 22.358 9.391 -20.730 1.00 95.69 211 LEU A CA 1
ATOM 1754 C C . LEU A 1 211 ? 22.747 7.929 -20.481 1.00 95.69 211 LEU A C 1
ATOM 1756 O O . LEU A 1 211 ? 23.418 7.638 -19.494 1.00 95.69 211 LEU A O 1
ATOM 1760 N N . ILE A 1 212 ? 22.311 7.013 -21.346 1.00 95.56 212 ILE A N 1
ATOM 1761 C CA . ILE A 1 212 ? 22.569 5.582 -21.223 1.00 95.56 212 ILE A CA 1
ATOM 1762 C C . ILE A 1 212 ? 23.743 5.254 -22.144 1.00 95.56 212 ILE A C 1
ATOM 1764 O O . ILE A 1 212 ? 23.584 5.151 -23.359 1.00 95.56 212 ILE A O 1
ATOM 1768 N N . THR A 1 213 ? 24.932 5.116 -21.563 1.00 95.38 213 THR A N 1
ATOM 1769 C CA . THR A 1 213 ? 26.121 4.672 -22.301 1.00 95.38 213 THR A CA 1
ATOM 1770 C C . THR A 1 213 ? 25.970 3.215 -22.738 1.00 95.38 213 THR A C 1
ATOM 1772 O O . THR A 1 213 ? 25.170 2.467 -22.172 1.00 95.38 213 THR A O 1
ATOM 1775 N N . GLU A 1 214 ? 26.751 2.788 -23.732 1.00 94.62 214 GLU A N 1
ATOM 1776 C CA . GLU A 1 214 ? 26.677 1.405 -24.220 1.00 94.62 214 GLU A CA 1
ATOM 1777 C C . GLU A 1 214 ? 27.062 0.388 -23.128 1.00 94.62 214 GLU A C 1
ATOM 1779 O O . GLU A 1 214 ? 26.409 -0.644 -22.998 1.00 94.62 214 GLU A O 1
ATOM 1784 N N . ASP A 1 215 ? 28.023 0.717 -22.259 1.00 94.31 215 ASP A N 1
ATOM 1785 C CA . ASP A 1 215 ? 28.400 -0.127 -21.113 1.00 94.31 215 ASP A CA 1
ATOM 1786 C C . ASP A 1 215 ? 27.255 -0.274 -20.093 1.00 94.31 215 ASP A C 1
ATOM 1788 O O . ASP A 1 215 ? 26.987 -1.360 -19.584 1.00 94.31 215 ASP A O 1
ATOM 1792 N N . VAL A 1 216 ? 26.524 0.810 -19.809 1.00 95.50 216 VAL A N 1
ATOM 1793 C CA . VAL A 1 216 ? 25.363 0.759 -18.902 1.00 95.50 216 VAL A CA 1
ATOM 1794 C C . VAL A 1 216 ? 24.227 -0.040 -19.534 1.00 95.50 216 VAL A C 1
ATOM 1796 O O . VAL A 1 216 ? 23.597 -0.863 -18.871 1.00 95.50 216 VAL A O 1
ATOM 1799 N N . LYS A 1 217 ? 23.977 0.181 -20.827 1.00 95.31 217 LYS A N 1
ATOM 1800 C CA . LYS A 1 217 ? 22.952 -0.529 -21.592 1.00 95.31 217 LYS A CA 1
ATOM 1801 C C . LYS A 1 217 ? 23.211 -2.030 -21.642 1.00 95.31 217 LYS A C 1
ATOM 1803 O O . LYS A 1 217 ? 22.287 -2.793 -21.386 1.00 95.31 217 LYS A O 1
ATOM 1808 N N . THR A 1 218 ? 24.442 -2.443 -21.927 1.00 96.94 218 THR A N 1
ATOM 1809 C CA . THR A 1 218 ? 24.820 -3.863 -21.972 1.00 96.94 218 THR A CA 1
ATOM 1810 C C . THR A 1 218 ? 24.621 -4.542 -20.620 1.00 96.94 218 THR A C 1
ATOM 1812 O O . THR A 1 218 ? 23.981 -5.590 -20.575 1.00 96.94 218 THR A O 1
ATOM 1815 N N . GLY A 1 219 ? 25.042 -3.913 -19.516 1.00 97.19 219 GLY A N 1
ATOM 1816 C CA . GLY A 1 219 ? 24.778 -4.439 -18.171 1.00 97.19 219 GLY A CA 1
ATOM 1817 C C . GLY A 1 219 ? 23.281 -4.541 -17.852 1.00 97.19 219 GLY A C 1
ATOM 1818 O O . GLY A 1 219 ? 22.815 -5.548 -17.326 1.00 97.19 219 GLY A O 1
ATOM 1819 N N . TRP A 1 220 ? 22.489 -3.529 -18.217 1.00 97.31 220 TRP A N 1
ATOM 1820 C CA . TRP A 1 220 ? 21.040 -3.556 -18.003 1.00 97.31 220 TRP A CA 1
ATOM 1821 C C . TRP A 1 220 ? 20.319 -4.601 -18.856 1.00 97.31 220 TRP A C 1
ATOM 1823 O O . TRP A 1 220 ? 19.371 -5.209 -18.357 1.00 97.31 220 TRP A O 1
ATOM 1833 N N . ASP A 1 221 ? 20.744 -4.801 -20.104 1.00 96.75 221 ASP A N 1
ATOM 1834 C CA . ASP A 1 221 ? 20.213 -5.832 -21.000 1.00 96.75 221 ASP A CA 1
ATOM 1835 C C . ASP A 1 221 ? 20.574 -7.244 -20.494 1.00 96.75 221 ASP A C 1
ATOM 1837 O O . ASP A 1 221 ? 19.735 -8.142 -20.544 1.00 96.75 221 ASP A O 1
ATOM 1841 N N . GLU A 1 222 ? 21.774 -7.443 -19.935 1.00 97.44 222 GLU A N 1
ATOM 1842 C CA . GLU A 1 222 ? 22.164 -8.705 -19.289 1.00 97.44 222 GLU A CA 1
ATOM 1843 C C . GLU A 1 222 ? 21.305 -8.998 -18.050 1.00 97.44 222 GLU A C 1
ATOM 1845 O O . GLU A 1 222 ? 20.803 -10.110 -17.885 1.00 97.44 222 GLU A O 1
ATOM 1850 N N . GLU A 1 223 ? 21.059 -7.996 -17.204 1.00 96.44 223 GLU A N 1
ATOM 1851 C CA . GLU A 1 223 ? 20.155 -8.141 -16.060 1.00 96.44 223 GLU A CA 1
ATOM 1852 C C . GLU A 1 223 ? 18.723 -8.504 -16.480 1.00 96.44 223 GLU A C 1
ATOM 1854 O O . GLU A 1 223 ? 18.093 -9.348 -15.840 1.00 96.44 223 GLU A O 1
ATOM 1859 N N . MET A 1 224 ? 18.211 -7.904 -17.562 1.00 94.94 224 MET A N 1
ATOM 1860 C CA . MET A 1 224 ? 16.901 -8.267 -18.113 1.00 94.94 224 MET A CA 1
ATOM 1861 C C . MET A 1 224 ? 16.882 -9.713 -18.597 1.00 94.94 224 MET A C 1
ATOM 1863 O O . MET A 1 224 ? 15.970 -10.453 -18.238 1.00 94.94 224 MET A O 1
ATOM 1867 N N . LYS A 1 225 ? 17.903 -10.124 -19.353 1.00 95.94 225 LYS A N 1
ATOM 1868 C CA . LYS A 1 225 ? 18.035 -11.493 -19.856 1.00 95.94 225 LYS A CA 1
ATOM 1869 C C . LYS A 1 225 ? 18.069 -12.508 -18.713 1.00 95.94 225 LYS A C 1
ATOM 1871 O O . LYS A 1 225 ? 17.356 -13.503 -18.753 1.00 95.94 225 LYS A O 1
ATOM 1876 N N . ASN A 1 226 ? 18.824 -12.226 -17.651 1.00 96.31 226 ASN A N 1
ATOM 1877 C CA . ASN A 1 226 ? 18.867 -13.081 -16.462 1.00 96.31 226 ASN A CA 1
ATOM 1878 C C . ASN A 1 226 ? 17.500 -13.164 -15.757 1.00 96.31 226 ASN A C 1
ATOM 1880 O O . ASN A 1 226 ? 17.118 -14.226 -15.264 1.00 96.31 226 ASN A O 1
ATOM 1884 N N . ALA A 1 227 ? 16.748 -12.059 -15.708 1.00 94.25 227 ALA A N 1
ATOM 1885 C CA . ALA A 1 227 ? 15.399 -12.045 -15.145 1.00 94.25 227 ALA A CA 1
ATOM 1886 C C . ALA A 1 227 ? 14.397 -12.837 -16.005 1.00 94.25 227 ALA A C 1
ATOM 1888 O O . ALA A 1 227 ? 13.545 -13.531 -15.450 1.00 94.25 227 ALA A O 1
ATOM 1889 N N . GLU A 1 228 ? 14.511 -12.770 -17.333 1.00 92.62 228 GLU A N 1
ATOM 1890 C CA . GLU A 1 228 ? 13.715 -13.568 -18.275 1.00 92.62 228 GLU A CA 1
ATOM 1891 C C . GLU A 1 228 ? 14.007 -15.068 -18.111 1.00 92.62 228 GLU A C 1
ATOM 1893 O O . GLU A 1 228 ? 13.081 -15.846 -17.893 1.00 92.62 228 GLU A O 1
ATOM 1898 N N . GLU A 1 229 ? 15.282 -15.468 -18.066 1.00 94.94 229 GLU A N 1
ATOM 1899 C CA . GLU A 1 229 ? 15.690 -16.866 -17.837 1.00 94.94 229 GLU A CA 1
ATOM 1900 C C . GLU A 1 229 ? 15.229 -17.413 -16.473 1.00 94.94 229 GLU A C 1
ATOM 1902 O O . GLU A 1 229 ? 14.953 -18.607 -16.323 1.00 94.94 229 GLU A O 1
ATOM 1907 N N . ALA A 1 230 ? 15.157 -16.559 -15.448 1.00 94.25 230 ALA A N 1
ATOM 1908 C CA . ALA A 1 230 ? 14.598 -16.933 -14.153 1.00 94.25 230 ALA A CA 1
ATOM 1909 C C . ALA A 1 230 ? 13.069 -17.091 -14.211 1.00 94.25 230 ALA A C 1
ATOM 1911 O O . ALA A 1 230 ? 12.524 -18.001 -13.585 1.00 94.25 230 ALA A O 1
ATOM 1912 N N . ALA A 1 231 ? 12.378 -16.232 -14.965 1.00 90.94 231 ALA A N 1
ATOM 1913 C CA . ALA A 1 231 ? 10.931 -16.298 -15.150 1.00 90.94 231 ALA A CA 1
ATOM 1914 C C . ALA A 1 231 ? 10.496 -17.537 -15.953 1.00 90.94 231 ALA A C 1
ATOM 1916 O O . ALA A 1 231 ? 9.454 -18.116 -15.649 1.00 90.94 231 ALA A O 1
ATOM 1917 N N . GLU A 1 232 ? 11.310 -17.991 -16.910 1.00 91.19 232 GLU A N 1
ATOM 1918 C CA . GLU A 1 232 ? 11.096 -19.249 -17.646 1.00 91.19 232 GLU A CA 1
ATOM 1919 C C . GLU A 1 232 ? 11.111 -20.488 -16.738 1.00 91.19 232 GLU A C 1
ATOM 1921 O O . GLU A 1 232 ? 10.519 -21.510 -17.065 1.00 91.19 232 GLU A O 1
ATOM 1926 N N . LYS A 1 233 ? 11.752 -20.396 -15.569 1.00 92.25 233 LYS A N 1
ATOM 1927 C CA . LYS A 1 233 ? 11.827 -21.473 -14.567 1.00 92.25 233 LYS A CA 1
ATOM 1928 C C . LYS A 1 233 ? 10.835 -21.277 -13.419 1.00 92.25 233 LYS A C 1
ATOM 1930 O O . LYS A 1 233 ? 10.975 -21.889 -12.362 1.00 92.25 233 LYS A O 1
ATOM 1935 N N . ALA A 1 234 ? 9.874 -20.365 -13.567 1.00 93.44 234 ALA A N 1
ATOM 1936 C CA . ALA A 1 234 ? 8.911 -20.089 -12.515 1.00 93.44 234 ALA A CA 1
ATOM 1937 C C . ALA A 1 234 ? 7.906 -21.242 -12.378 1.00 93.44 234 ALA A C 1
ATOM 1939 O O . ALA A 1 234 ? 7.260 -21.632 -13.347 1.00 93.44 234 ALA A O 1
ATOM 1940 N N . GLU A 1 235 ? 7.667 -21.694 -11.145 1.00 93.00 235 GLU A N 1
ATOM 1941 C CA . GLU A 1 235 ? 6.664 -22.725 -10.823 1.00 93.00 235 GLU A CA 1
ATOM 1942 C C . GLU A 1 235 ? 5.264 -22.374 -11.374 1.00 93.00 235 GLU A C 1
ATOM 1944 O O . GLU A 1 235 ? 4.474 -23.239 -11.749 1.00 93.00 235 GLU A O 1
ATOM 1949 N N . SER A 1 236 ? 4.931 -21.080 -11.451 1.00 89.81 236 SER A N 1
ATOM 1950 C CA . SER A 1 236 ? 3.677 -20.615 -12.052 1.00 89.81 236 SER A CA 1
ATOM 1951 C C . SER A 1 236 ? 3.577 -20.916 -13.549 1.00 89.81 236 SER A C 1
ATOM 1953 O O . SER A 1 236 ? 2.475 -21.173 -14.033 1.00 89.81 236 SER A O 1
ATOM 1955 N N . LEU A 1 237 ? 4.701 -20.871 -14.271 1.00 90.94 237 LEU A N 1
ATOM 1956 C CA . LEU A 1 237 ? 4.763 -21.215 -15.688 1.00 90.94 237 LEU A CA 1
ATOM 1957 C C . LEU A 1 237 ? 4.697 -22.732 -15.870 1.00 90.94 237 LEU A C 1
ATOM 1959 O O . LEU A 1 237 ? 3.882 -23.193 -16.661 1.00 90.94 237 LEU A O 1
ATOM 1963 N N . GLU A 1 238 ? 5.429 -23.506 -15.065 1.00 90.75 238 GLU A N 1
ATOM 1964 C CA . GLU A 1 238 ? 5.351 -24.977 -15.077 1.00 90.75 238 GLU A CA 1
ATOM 1965 C C . GLU A 1 238 ? 3.905 -25.462 -14.863 1.00 90.75 238 GLU A C 1
ATOM 1967 O O . GLU A 1 238 ? 3.377 -26.253 -15.645 1.00 90.75 238 GLU A O 1
ATOM 1972 N N . LYS A 1 239 ? 3.199 -24.904 -13.867 1.00 91.38 239 LYS A N 1
ATOM 1973 C CA . LYS A 1 239 ? 1.772 -25.192 -13.621 1.00 91.38 239 LYS A CA 1
ATOM 1974 C C . LYS A 1 239 ? 0.878 -24.861 -14.818 1.00 91.38 239 LYS A C 1
ATOM 1976 O O . LYS A 1 239 ? -0.119 -25.553 -15.055 1.00 91.38 239 LYS A O 1
ATOM 1981 N N . LEU A 1 240 ? 1.189 -23.788 -15.546 1.00 92.19 240 LEU A N 1
ATOM 1982 C CA . LEU A 1 240 ? 0.466 -23.402 -16.755 1.00 92.19 240 LEU A CA 1
ATOM 1983 C C . LEU A 1 240 ? 0.750 -24.395 -17.889 1.00 92.19 240 LEU A C 1
ATOM 1985 O O . LEU A 1 240 ? -0.187 -24.872 -18.524 1.00 92.19 240 LEU A O 1
ATOM 1989 N N . GLU A 1 241 ? 2.005 -24.765 -18.115 1.00 93.19 241 GLU A N 1
ATOM 1990 C CA . GLU A 1 241 ? 2.396 -25.734 -19.142 1.00 93.19 241 GLU A CA 1
ATOM 1991 C C . GLU A 1 241 ? 1.774 -27.114 -18.889 1.00 93.19 241 GLU A C 1
ATOM 1993 O O . GLU A 1 241 ? 1.137 -27.684 -19.781 1.00 93.19 241 GLU A O 1
ATOM 1998 N N . GLU A 1 242 ? 1.833 -27.613 -17.651 1.00 93.69 242 GLU A N 1
ATOM 1999 C CA . GLU A 1 242 ? 1.184 -28.864 -17.244 1.00 93.69 242 GLU A CA 1
ATOM 2000 C C . GLU A 1 242 ? -0.326 -28.853 -17.507 1.00 93.69 242 GLU A C 1
ATOM 2002 O O . GLU A 1 242 ? -0.913 -29.862 -17.913 1.00 93.69 242 GLU A O 1
ATOM 2007 N N . LEU A 1 243 ? -0.989 -27.714 -17.285 1.00 93.88 243 LEU A N 1
ATOM 2008 C CA . LEU A 1 243 ? -2.409 -27.554 -17.584 1.00 93.88 243 LEU A CA 1
ATOM 2009 C C . LEU A 1 243 ? -2.683 -27.693 -19.090 1.00 93.88 243 LEU A C 1
ATOM 2011 O O . LEU A 1 243 ? -3.686 -28.305 -19.471 1.00 93.88 243 LEU A O 1
ATOM 2015 N N . PHE A 1 244 ? -1.797 -27.176 -19.943 1.00 92.19 244 PHE A N 1
ATOM 2016 C CA . PHE A 1 244 ? -1.923 -27.270 -21.399 1.00 92.19 244 PHE A CA 1
ATOM 2017 C C . PHE A 1 244 ? -1.638 -28.675 -21.949 1.00 92.19 244 PHE A C 1
ATOM 2019 O O . PHE A 1 244 ? -2.163 -29.013 -23.011 1.00 92.19 244 PHE A O 1
ATOM 2026 N N . LEU A 1 245 ? -0.931 -29.534 -21.210 1.00 95.25 245 LEU A N 1
ATOM 2027 C CA . LEU A 1 245 ? -0.755 -30.953 -21.558 1.00 95.25 245 LEU A CA 1
ATOM 2028 C C . LEU A 1 245 ? -2.005 -31.812 -21.292 1.00 95.25 245 LEU A C 1
ATOM 2030 O O . LEU A 1 245 ? -2.118 -32.923 -21.813 1.00 95.25 245 LEU A O 1
ATOM 2034 N N . LYS A 1 246 ? -2.970 -31.319 -20.504 1.00 93.56 246 LYS A N 1
ATOM 2035 C CA . LYS A 1 246 ? -4.203 -32.058 -20.179 1.00 93.56 246 LYS A CA 1
ATOM 2036 C C . LYS A 1 246 ? -5.160 -32.140 -21.371 1.00 93.56 246 LYS A C 1
ATOM 2038 O O . LYS A 1 246 ? -5.081 -31.356 -22.323 1.00 93.56 246 LYS A O 1
ATOM 2043 N N . ASP A 1 247 ? -6.106 -33.079 -21.281 1.00 96.31 247 ASP A N 1
ATOM 2044 C CA . ASP A 1 247 ? -7.204 -33.219 -22.240 1.00 96.31 247 ASP A CA 1
ATOM 2045 C C . ASP A 1 247 ? -8.028 -31.918 -22.360 1.00 96.31 247 ASP A C 1
ATOM 2047 O O . ASP A 1 247 ? -8.078 -31.135 -21.403 1.00 96.31 247 ASP A O 1
ATOM 2051 N N . PRO A 1 248 ? -8.683 -31.660 -23.511 1.00 95.50 248 PRO A N 1
ATOM 2052 C CA . PRO A 1 248 ? -9.348 -30.382 -23.770 1.00 95.50 248 PRO A CA 1
ATOM 2053 C C . PRO A 1 248 ? -10.362 -29.965 -22.698 1.00 95.50 248 PRO A C 1
ATOM 2055 O O . PRO A 1 248 ? -10.468 -28.780 -22.385 1.00 95.50 248 PRO A O 1
ATOM 2058 N N . ILE A 1 249 ? -11.075 -30.923 -22.098 1.00 93.88 249 ILE A N 1
ATOM 2059 C CA . ILE A 1 249 ? -12.101 -30.647 -21.086 1.00 93.88 249 ILE A CA 1
ATOM 2060 C C . ILE A 1 249 ? -11.439 -30.165 -19.792 1.00 93.88 249 ILE A C 1
ATOM 2062 O O . ILE A 1 249 ? -11.798 -29.108 -19.263 1.00 93.88 249 ILE A O 1
ATOM 2066 N N . LYS A 1 250 ? -10.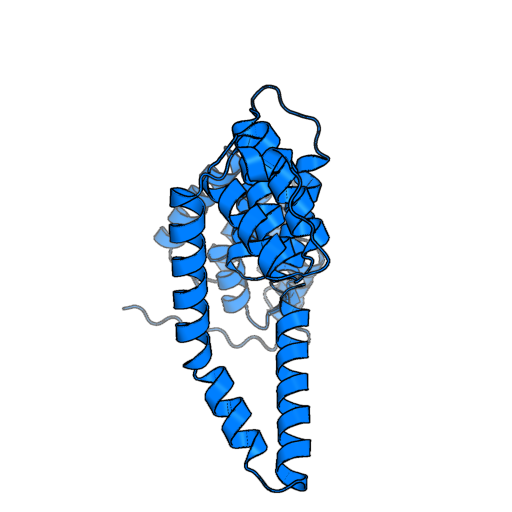435 -30.898 -19.291 1.00 93.69 250 LYS A N 1
ATOM 2067 C CA . LYS A 1 250 ? -9.695 -30.499 -18.083 1.00 93.69 250 LYS A CA 1
ATOM 2068 C C . LYS A 1 250 ? -8.914 -29.206 -18.280 1.00 93.69 250 LYS A C 1
ATOM 2070 O O . LYS A 1 250 ? -8.872 -28.391 -17.359 1.00 93.69 250 LYS A O 1
ATOM 2075 N N . ARG A 1 251 ? -8.331 -29.005 -19.465 1.00 95.38 251 ARG A N 1
ATOM 2076 C CA . ARG A 1 251 ? -7.611 -27.777 -19.821 1.00 95.38 251 ARG A CA 1
ATOM 2077 C C . ARG A 1 251 ? -8.526 -26.561 -19.758 1.00 95.38 251 ARG A C 1
ATOM 2079 O O . ARG A 1 251 ? -8.195 -25.600 -19.076 1.00 95.38 251 ARG A O 1
ATOM 2086 N N . MET A 1 252 ? -9.690 -26.622 -20.410 1.00 94.38 252 MET A N 1
ATOM 2087 C CA . MET A 1 252 ? -10.651 -25.513 -20.418 1.00 94.38 252 MET A CA 1
ATOM 2088 C C . MET A 1 252 ? -11.139 -25.167 -19.012 1.00 94.38 252 MET A C 1
ATOM 2090 O O . MET A 1 252 ? -11.165 -23.994 -18.644 1.00 94.38 252 MET A O 1
ATOM 2094 N N . LYS A 1 253 ? -11.474 -26.182 -18.205 1.00 95.06 253 LYS A N 1
ATOM 2095 C CA . LYS A 1 253 ? -11.887 -25.969 -16.814 1.00 95.06 253 LYS A CA 1
ATOM 2096 C C . LYS A 1 253 ? -10.771 -25.325 -15.984 1.00 95.06 253 LYS A C 1
ATOM 2098 O O . LYS A 1 253 ? -10.997 -24.290 -15.369 1.00 95.06 253 LYS A O 1
ATOM 2103 N N . GLY A 1 254 ? -9.565 -25.894 -16.009 1.00 94.50 254 GLY A N 1
ATOM 2104 C CA . GLY A 1 254 ? -8.445 -25.365 -15.228 1.00 94.50 254 GLY A CA 1
ATOM 2105 C C . GLY A 1 254 ? -8.001 -23.972 -15.682 1.00 94.50 254 GLY A C 1
ATOM 2106 O O . GLY A 1 254 ? -7.655 -23.147 -14.843 1.00 94.50 254 GLY A O 1
ATOM 2107 N N . ALA A 1 255 ? -8.080 -23.668 -16.982 1.00 94.00 255 ALA A N 1
ATOM 2108 C CA . ALA A 1 255 ? -7.793 -22.330 -17.496 1.00 94.00 255 ALA A CA 1
ATOM 2109 C C . ALA A 1 255 ? -8.820 -21.310 -16.985 1.00 94.00 255 ALA A C 1
ATOM 2111 O O . ALA A 1 255 ? -8.446 -20.211 -16.577 1.00 94.00 255 ALA A O 1
ATOM 2112 N N . ALA A 1 256 ? -10.105 -21.678 -16.945 1.00 94.62 256 ALA A N 1
ATOM 2113 C CA . ALA A 1 256 ? -11.146 -20.829 -16.374 1.00 94.62 256 ALA A CA 1
ATOM 2114 C C . ALA A 1 256 ? -10.917 -20.566 -14.875 1.00 94.62 256 ALA A C 1
ATOM 2116 O O . ALA A 1 256 ? -11.032 -19.420 -14.435 1.00 94.62 256 ALA A O 1
ATOM 2117 N N . ASP A 1 257 ? -10.544 -21.596 -14.109 1.00 94.75 257 ASP A N 1
ATOM 2118 C CA . ASP A 1 257 ? -10.235 -21.476 -12.679 1.00 94.75 257 ASP A CA 1
ATOM 2119 C C . ASP A 1 257 ? -9.007 -20.578 -12.439 1.00 94.75 257 ASP A C 1
ATOM 2121 O O . ASP A 1 257 ? -9.039 -19.689 -11.585 1.00 94.75 257 ASP A O 1
ATOM 2125 N N . MET A 1 258 ? -7.955 -20.737 -13.244 1.00 94.31 258 MET A N 1
ATOM 2126 C CA . MET A 1 258 ? -6.737 -19.925 -13.165 1.00 94.31 258 MET A CA 1
ATOM 2127 C C . MET A 1 258 ? -7.007 -18.454 -13.498 1.00 94.31 258 MET A C 1
ATOM 2129 O O . MET A 1 258 ? -6.651 -17.566 -12.724 1.00 94.31 258 MET A O 1
ATOM 2133 N N . VAL A 1 259 ? -7.734 -18.183 -14.588 1.00 94.56 259 VAL A N 1
ATOM 2134 C CA . VAL A 1 259 ? -8.159 -16.821 -14.949 1.00 94.56 259 VAL A CA 1
ATOM 2135 C C . VAL A 1 259 ? -9.038 -16.213 -13.854 1.00 94.56 259 VAL A C 1
ATOM 2137 O O . VAL A 1 259 ? -8.943 -15.014 -13.586 1.00 94.56 259 VAL A O 1
ATOM 2140 N N . LYS A 1 260 ? -9.896 -17.007 -13.202 1.00 95.88 260 LYS A N 1
ATOM 2141 C CA . LYS A 1 260 ? -10.702 -16.542 -12.067 1.00 95.88 260 LYS A CA 1
ATOM 2142 C C . LYS A 1 260 ? -9.820 -16.156 -10.872 1.00 95.88 260 LYS A C 1
ATOM 2144 O O . LYS A 1 260 ? -10.074 -15.100 -10.295 1.00 95.88 260 LYS A O 1
ATOM 2149 N N . SER A 1 261 ? -8.795 -16.950 -10.544 1.00 94.00 261 SER A N 1
ATOM 2150 C CA . SER A 1 261 ? -7.814 -16.625 -9.492 1.00 94.00 261 SER A CA 1
ATOM 2151 C C . SER A 1 261 ? -7.092 -15.319 -9.798 1.00 94.00 261 SER A C 1
ATOM 2153 O O . SER A 1 261 ? -7.169 -14.383 -9.009 1.00 94.00 261 SER A O 1
ATOM 2155 N N . TRP A 1 262 ? -6.507 -15.197 -10.994 1.00 93.06 262 TRP A N 1
ATOM 2156 C CA . TRP A 1 262 ? -5.778 -13.993 -11.402 1.00 93.06 262 TRP A CA 1
ATOM 2157 C C . TRP A 1 262 ? -6.655 -12.742 -11.404 1.00 93.06 262 TRP A C 1
ATOM 2159 O O . TRP A 1 262 ? -6.218 -11.675 -10.982 1.00 93.06 262 TRP A O 1
ATOM 2169 N N . LYS A 1 263 ? -7.923 -12.857 -11.825 1.00 93.38 263 LYS A N 1
ATOM 2170 C CA . LYS A 1 263 ? -8.888 -11.752 -11.713 1.00 93.38 263 LYS A CA 1
ATOM 2171 C C . LYS A 1 263 ? -9.149 -11.363 -10.259 1.00 93.38 263 LYS A C 1
ATOM 2173 O O . LYS A 1 263 ? -9.306 -10.177 -9.987 1.00 93.38 263 LYS A O 1
ATOM 2178 N N . GLY A 1 264 ? -9.233 -12.333 -9.349 1.00 92.44 264 GLY A N 1
ATOM 2179 C CA . GLY A 1 264 ? -9.372 -12.084 -7.914 1.00 92.44 264 GLY A CA 1
ATOM 2180 C C . GLY A 1 264 ? -8.146 -11.374 -7.345 1.00 92.44 264 GLY A C 1
ATOM 2181 O O . GLY A 1 264 ? -8.281 -10.313 -6.747 1.00 92.44 264 GLY A O 1
ATOM 2182 N N . GLU A 1 265 ? -6.954 -11.902 -7.617 1.00 89.81 265 GLU A N 1
ATOM 2183 C CA . GLU A 1 265 ? -5.678 -11.303 -7.214 1.00 89.81 265 GLU A CA 1
ATOM 2184 C C . GLU A 1 265 ? -5.538 -9.868 -7.731 1.00 89.81 265 GLU A C 1
ATOM 2186 O O . GLU A 1 265 ? -5.196 -8.973 -6.964 1.00 89.81 265 GLU A O 1
ATOM 2191 N N . TYR A 1 266 ? -5.871 -9.623 -9.002 1.00 90.31 266 TYR A N 1
ATOM 2192 C CA . TYR A 1 266 ? -5.813 -8.287 -9.591 1.00 90.31 266 TYR A CA 1
ATOM 2193 C C . TYR A 1 266 ? -6.804 -7.308 -8.963 1.00 90.31 266 TYR A C 1
ATOM 2195 O O . TYR A 1 266 ? -6.434 -6.180 -8.660 1.00 90.31 266 TYR A O 1
ATOM 2203 N N . ARG A 1 267 ? -8.045 -7.734 -8.710 1.00 89.25 267 ARG A N 1
ATOM 2204 C CA . ARG A 1 267 ? -9.035 -6.885 -8.028 1.00 89.25 267 ARG A CA 1
ATOM 2205 C C . ARG A 1 267 ? -8.620 -6.541 -6.604 1.00 89.25 267 ARG A C 1
ATOM 2207 O O . ARG A 1 267 ? -8.863 -5.424 -6.185 1.00 89.25 267 ARG A O 1
ATOM 2214 N N . ASN A 1 268 ? -7.963 -7.460 -5.901 1.00 86.69 268 ASN A N 1
ATOM 2215 C CA . ASN A 1 268 ? -7.457 -7.207 -4.551 1.00 86.69 268 ASN A CA 1
ATOM 2216 C C . ASN A 1 268 ? -6.272 -6.223 -4.529 1.00 86.69 268 ASN A C 1
ATOM 2218 O O . ASN A 1 268 ? -5.920 -5.720 -3.464 1.00 86.69 268 ASN A O 1
ATOM 2222 N N . MET A 1 269 ? -5.631 -5.980 -5.679 1.00 90.06 269 MET A N 1
ATOM 2223 C CA . MET A 1 269 ? -4.540 -5.013 -5.816 1.00 90.06 269 MET A CA 1
ATOM 2224 C C . MET A 1 269 ? -5.016 -3.583 -6.104 1.00 90.06 269 MET A C 1
ATOM 2226 O O . MET A 1 269 ? -4.212 -2.661 -5.956 1.00 90.06 269 MET A O 1
ATOM 2230 N N . ILE A 1 270 ? -6.265 -3.388 -6.539 1.00 83.25 270 ILE A N 1
ATOM 2231 C CA . ILE A 1 270 ? -6.856 -2.072 -6.835 1.00 83.25 270 ILE A CA 1
ATOM 2232 C C . ILE A 1 270 ? -7.483 -1.531 -5.551 1.00 83.25 270 ILE A C 1
ATOM 2234 O O . ILE A 1 270 ? -6.973 -0.502 -5.054 1.00 83.25 270 ILE A O 1
#

Foldseek 3Di:
DDDDDFDDFQAPDFDQLPLQRDTHQELLSVLCCCLVPVLSCQPCNPDPVVLVCCCPRHVNVVLSVVLVVVVVVVPRNVVNSLSSNVVNVNDDPVSSVVSVVVVVVLVPDDPLRSLLVSLVVCVVSLLLVVSLVSLVVSVVDDDDPPQALQNQLVSLQVNLVSCVSLVVLVSSLVSLVSSCVSPVDPVSLLVNVVSCVVDVVRDDDVVSVVVQDPVNVVVSVVVVVVVVVVVCVDPVVVVLVVLVPDDPVSSVVVVVVVVVVVVVSSVSSD

pLDDT: mean 93.64, std 6.25, range [43.5, 98.62]

InterPro domains:
  IPR011990 Tetratricopeptide-like helical domain superfamily [G3DSA:1.25.40.10] (86-199)
  IPR011990 Tetratricopeptide-like helical domain superfamily [SSF48452] (97-190)
  IPR019734 Tetratricopeptide repeat [PS50005] (153-186)

Mean predicted aligned error: 5.15 Å

Nearest PDB structures (foldseek):
  4gcn-assembly2_B  TM=7.543E-01  e=8.844E-03  Caenorhabditis elegans
  3uq3-assembly1_A  TM=5.832E-01  e=8.844E-03  Saccharomyces cerevisiae S288C
  3esk-assembly1_A  TM=6.458E-01  e=3.979E-02  Homo sapiens
  3fwv-assembly2_B  TM=6.371E-01  e=7.683E-02  Homo sapiens
  3gw4-assembly1_A  TM=5.066E-01  e=2.061E-01  Deinococcus radiodurans R1 = ATCC 13939 = DSM 20539

Secondary structure (DSSP, 8-state):
-PPP-------SS-EEETTTTEEE-SHHHHHHHHHH-HHHHTTT-S-HHHHHHHHHTS--HHHHHHHHHHHHHT--THHHHHHHHHHTT-S-HHHHHHHHHHHHHHHTS-HHH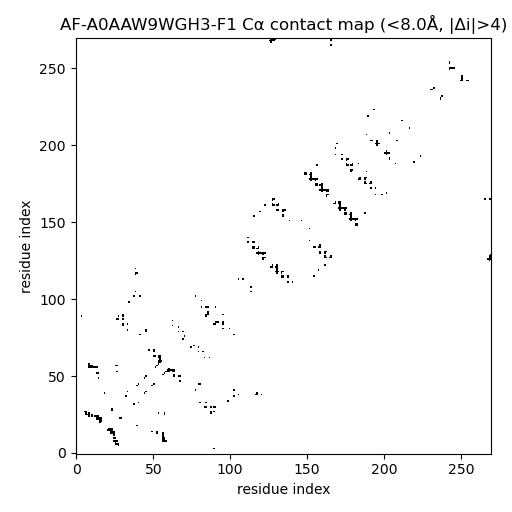HHHHHHHHHHHTT-HHHHHHHHHHHHHSPPPTT--HHHHHHHHHHHHHHHHHTT-HHHHHHHHHHHHHHH--HHHHHHHHHHHHH-TT----HHHHTTS-HHHHHHHHHHHHHHHHHHTT-HHHHHHHHHHHS-HHHHHHHHHHHHH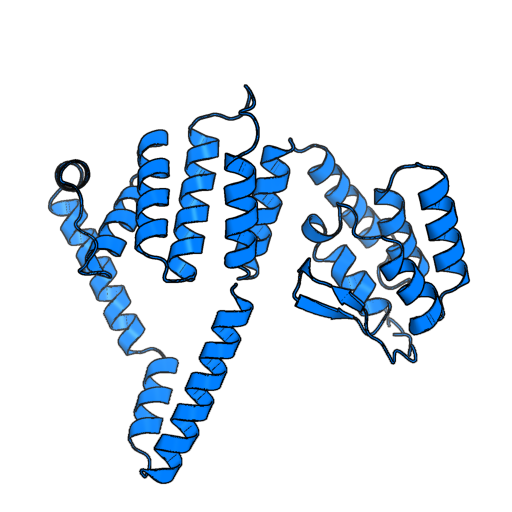HHHHHHHHH-

Sequence (270 aa):
MSLILCRQEPVKHPFYFEGLGVHLYSSQELCYVIYQNPLLVLDHFVDEHLIEFIRDELEMGFMAAKLEKWQQSGEDADELLFLILTECDYYNAAEIKHFRQKIETYRKMSPHEFAKAKADYLFTRRQYGKAVAEYEGILEMPKESSADDAFYAKIYNNLGAAYARLFSMEKAYQAYQKSFDLAKSGDVLKRIYYLSKWNPNLVLKDRFRTLITEDVKTGWDEEMKNAEEAAEKAESLEKLEELFLKDPIKRMKGAADMVKSWKGEYRNMI

Radius of gyration: 23.97 Å; Cα contacts (8 Å, |Δi|>4): 245; chains: 1; bounding box: 53×58×56 Å